Protein AF-A0A1F7RXI4-F1 (afdb_monomer)

Structure (mmCIF, N/CA/C/O backbone):
data_AF-A0A1F7RXI4-F1
#
_entry.id   AF-A0A1F7RXI4-F1
#
loop_
_atom_site.group_PDB
_atom_site.id
_atom_site.type_symbol
_atom_site.label_atom_id
_atom_site.label_alt_id
_atom_site.label_comp_id
_atom_site.label_asym_id
_atom_site.label_entity_id
_atom_site.label_seq_id
_atom_site.pdbx_PDB_ins_code
_atom_site.Cartn_x
_atom_site.Cartn_y
_atom_site.Cartn_z
_atom_site.occupancy
_atom_site.B_iso_or_equiv
_atom_site.auth_seq_id
_atom_site.auth_comp_id
_atom_site.auth_asym_id
_atom_site.auth_atom_id
_atom_site.pdbx_PDB_model_num
ATOM 1 N N . MET A 1 1 ? 23.326 -54.384 22.640 1.00 40.03 1 MET A N 1
ATOM 2 C CA . MET A 1 1 ? 24.040 -54.236 23.930 1.00 40.03 1 MET A CA 1
ATOM 3 C C . MET A 1 1 ? 23.181 -53.400 24.873 1.00 40.03 1 MET A C 1
ATOM 5 O O . MET A 1 1 ? 22.334 -52.664 24.394 1.00 40.03 1 MET A O 1
ATOM 9 N N . LYS A 1 2 ? 23.313 -53.657 26.174 1.00 32.59 2 LYS A N 1
ATOM 10 C CA . LYS A 1 2 ? 22.324 -53.498 27.255 1.00 32.59 2 LYS A CA 1
ATOM 11 C C . LYS A 1 2 ? 21.986 -52.053 27.693 1.00 32.59 2 LYS A C 1
ATOM 13 O O . LYS A 1 2 ? 22.825 -51.168 27.616 1.00 32.59 2 LYS A O 1
ATOM 18 N N . GLN A 1 3 ? 20.760 -51.938 28.217 1.00 35.47 3 GLN A N 1
ATOM 19 C CA . GLN A 1 3 ? 20.179 -51.043 29.244 1.00 35.47 3 GLN A CA 1
ATOM 20 C C . GLN A 1 3 ? 21.115 -50.502 30.353 1.00 35.47 3 GLN A C 1
ATOM 22 O O . GLN A 1 3 ? 22.079 -51.187 30.695 1.00 35.47 3 GLN A O 1
ATOM 27 N N . ASN A 1 4 ? 20.710 -49.363 30.968 1.00 32.59 4 ASN A N 1
ATOM 28 C CA . ASN A 1 4 ? 20.772 -48.948 32.406 1.00 32.59 4 ASN A CA 1
ATOM 29 C C . ASN A 1 4 ? 21.084 -47.431 32.544 1.00 32.59 4 ASN A C 1
ATOM 31 O O . ASN A 1 4 ? 21.842 -46.928 31.728 1.00 32.59 4 ASN A O 1
ATOM 35 N N . TYR A 1 5 ? 20.690 -46.618 33.539 1.00 34.56 5 TYR A N 1
ATOM 36 C CA . TYR A 1 5 ? 19.638 -46.521 34.573 1.00 34.56 5 TYR A CA 1
ATOM 37 C C . TYR A 1 5 ? 19.680 -45.049 35.082 1.00 34.56 5 TYR A C 1
ATOM 39 O O . TYR A 1 5 ? 20.696 -44.373 34.937 1.00 34.56 5 TYR A O 1
ATOM 47 N N . PHE A 1 6 ? 18.585 -44.584 35.691 1.00 33.38 6 PHE A N 1
ATOM 48 C CA . PHE A 1 6 ? 18.411 -43.329 36.450 1.00 33.38 6 PHE A CA 1
ATOM 49 C C . PHE A 1 6 ? 19.431 -43.092 37.589 1.00 33.38 6 PHE A C 1
ATOM 51 O O . PHE A 1 6 ? 19.935 -44.069 38.129 1.00 33.38 6 PHE A O 1
ATOM 58 N N . ILE A 1 7 ? 19.578 -41.831 38.050 1.00 33.22 7 ILE A N 1
ATOM 59 C CA . ILE A 1 7 ? 19.516 -41.417 39.479 1.00 33.22 7 ILE A CA 1
ATOM 60 C C . ILE A 1 7 ? 19.226 -39.899 39.597 1.00 33.22 7 ILE A C 1
ATOM 62 O O . ILE A 1 7 ? 19.905 -39.069 39.000 1.00 33.22 7 ILE A O 1
ATOM 66 N N . ASN A 1 8 ? 18.203 -39.577 40.399 1.00 31.75 8 ASN A N 1
ATOM 67 C CA . ASN A 1 8 ? 17.823 -38.259 40.926 1.00 31.75 8 ASN A CA 1
ATOM 68 C C . ASN A 1 8 ? 18.619 -37.952 42.207 1.00 31.75 8 ASN A C 1
ATOM 70 O O . ASN A 1 8 ? 18.781 -38.849 43.033 1.00 31.75 8 ASN A O 1
ATOM 74 N N . ILE A 1 9 ? 18.994 -36.690 42.448 1.00 34.41 9 ILE A N 1
ATOM 75 C CA . ILE A 1 9 ? 19.389 -36.203 43.782 1.00 34.41 9 ILE A CA 1
ATOM 76 C C . ILE A 1 9 ? 18.577 -34.944 44.111 1.00 34.41 9 ILE A C 1
ATOM 78 O O . ILE A 1 9 ? 18.761 -33.891 43.509 1.00 34.41 9 ILE A O 1
ATOM 82 N N . PHE A 1 10 ? 17.672 -35.088 45.082 1.00 29.56 10 PHE A N 1
ATOM 83 C CA . PHE A 1 10 ? 17.013 -34.005 45.812 1.00 29.56 10 PHE A CA 1
ATOM 84 C C . PHE A 1 10 ? 17.971 -33.449 46.874 1.00 29.56 10 PHE A C 1
ATOM 86 O O . PHE A 1 10 ? 18.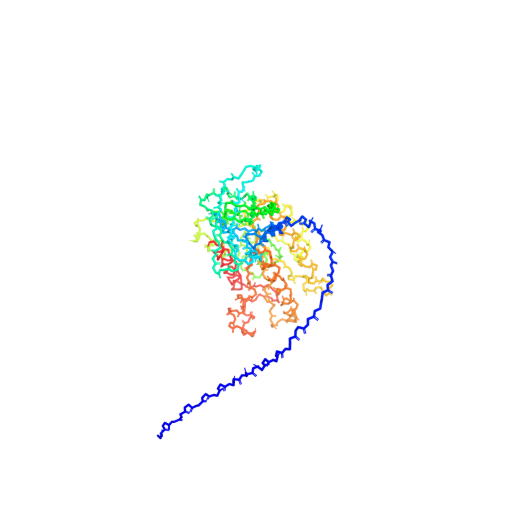607 -34.222 47.590 1.00 29.56 10 PHE A O 1
ATOM 93 N N . CYS A 1 11 ? 18.022 -32.124 47.023 1.00 30.03 11 CYS A N 1
ATOM 94 C CA . CYS A 1 11 ? 18.696 -31.453 48.133 1.00 30.03 11 CYS A CA 1
ATOM 95 C C . CYS A 1 11 ? 17.633 -30.845 49.062 1.00 30.03 11 CYS A C 1
ATOM 97 O O . CYS A 1 11 ? 16.839 -30.008 48.636 1.00 30.03 11 CYS A O 1
ATOM 99 N N . ILE A 1 12 ? 17.593 -31.312 50.312 1.00 32.44 12 ILE A N 1
ATOM 100 C CA . ILE A 1 12 ? 16.721 -30.833 51.392 1.00 32.44 12 ILE A CA 1
ATOM 101 C C . ILE A 1 12 ? 17.515 -29.812 52.212 1.00 32.44 12 ILE A C 1
ATOM 103 O O . ILE A 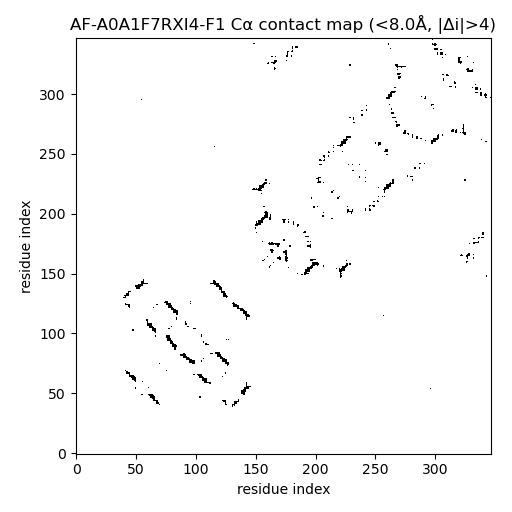1 12 ? 18.599 -30.130 52.696 1.00 32.44 12 ILE A O 1
ATOM 107 N N . ILE A 1 13 ? 16.969 -28.607 52.399 1.00 32.84 13 ILE A N 1
ATOM 108 C CA . ILE A 1 13 ? 17.488 -27.604 53.339 1.00 32.84 13 ILE A CA 1
ATOM 109 C C . ILE A 1 13 ? 16.569 -27.578 54.566 1.00 32.84 13 ILE A C 1
ATOM 111 O O . ILE A 1 13 ? 15.410 -27.182 54.485 1.00 32.84 13 ILE A O 1
ATOM 115 N N . THR A 1 14 ? 17.101 -28.010 55.707 1.00 31.25 14 THR A N 1
ATOM 116 C CA . THR A 1 14 ? 16.519 -27.856 57.050 1.00 31.25 14 THR A CA 1
ATOM 117 C C . THR A 1 14 ? 16.923 -26.511 57.659 1.00 31.25 14 THR A C 1
ATO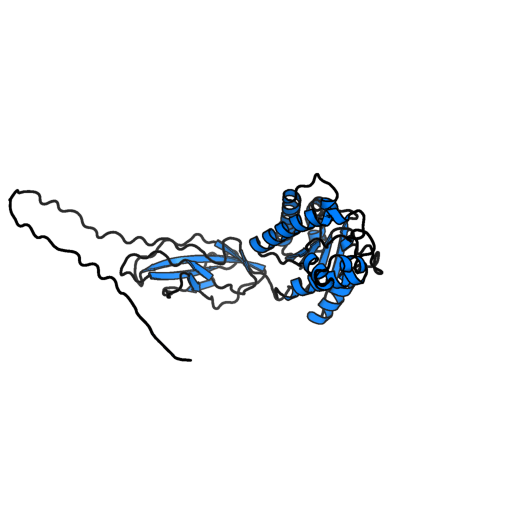M 119 O O . THR A 1 14 ? 18.111 -26.199 57.715 1.00 31.25 14 THR A O 1
ATOM 122 N N . ILE A 1 15 ? 15.947 -25.745 58.161 1.00 33.72 15 ILE A N 1
ATOM 123 C CA . ILE A 1 15 ? 16.140 -24.514 58.947 1.00 33.72 15 ILE A CA 1
ATOM 124 C C . ILE A 1 15 ? 15.828 -24.818 60.419 1.00 33.72 15 ILE A C 1
ATOM 126 O O . ILE A 1 15 ? 14.753 -25.325 60.738 1.00 33.72 15 ILE A O 1
ATOM 130 N N . SER A 1 16 ? 16.77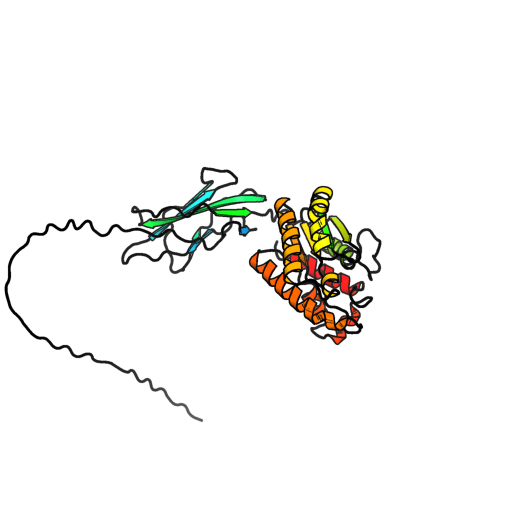3 -24.505 61.308 1.00 32.31 16 SER A N 1
ATOM 131 C CA . SER A 1 16 ? 16.644 -24.645 62.764 1.00 32.31 16 SER A CA 1
ATOM 132 C C . SER A 1 16 ? 15.956 -23.427 63.391 1.00 32.31 16 SER A C 1
ATOM 134 O O . SER A 1 16 ? 16.341 -22.291 63.123 1.00 32.31 16 SER A O 1
ATOM 136 N N . LEU A 1 17 ? 14.976 -23.675 64.268 1.00 30.45 17 LEU A N 1
ATOM 137 C CA . LEU A 1 17 ? 14.380 -22.691 65.180 1.00 30.45 17 LEU A CA 1
ATOM 138 C C . LEU A 1 17 ? 15.215 -22.550 66.462 1.00 30.45 17 LEU A C 1
ATOM 140 O O . LEU A 1 17 ? 15.617 -23.554 67.050 1.00 30.45 17 LEU A O 1
ATOM 144 N N . THR A 1 18 ? 15.327 -21.323 66.973 1.00 33.41 18 THR A N 1
ATOM 145 C CA . THR A 1 18 ? 15.750 -21.049 68.355 1.00 33.41 18 THR A CA 1
ATOM 146 C C . THR A 1 18 ? 14.723 -20.142 69.033 1.00 33.41 18 THR A C 1
ATOM 148 O O . THR A 1 18 ? 14.386 -19.077 68.521 1.00 33.41 18 THR A O 1
ATOM 151 N N . ILE A 1 19 ? 14.218 -20.586 70.185 1.00 35.06 19 ILE A N 1
ATOM 152 C CA . ILE A 1 19 ? 13.264 -19.891 71.063 1.00 35.06 19 ILE A CA 1
ATOM 153 C C . ILE A 1 19 ? 14.047 -19.206 72.195 1.00 35.06 19 ILE A C 1
ATOM 155 O O . ILE A 1 19 ? 14.935 -19.831 72.772 1.00 35.06 19 ILE A O 1
ATOM 159 N N . ILE A 1 20 ? 13.679 -17.973 72.570 1.00 34.22 20 ILE A N 1
ATOM 160 C CA . ILE A 1 20 ? 14.095 -17.313 73.827 1.00 34.22 20 ILE A CA 1
ATOM 161 C C . ILE A 1 20 ? 12.859 -16.634 74.474 1.00 34.22 20 ILE A C 1
ATOM 163 O O . ILE A 1 20 ? 12.109 -15.986 73.743 1.00 34.22 20 ILE A O 1
ATOM 167 N N . PRO A 1 21 ? 12.609 -16.760 75.800 1.00 35.72 21 PRO A N 1
ATOM 168 C CA . PRO A 1 21 ? 11.405 -16.231 76.465 1.00 35.72 21 PRO A CA 1
ATOM 169 C C . PRO A 1 21 ? 11.586 -14.915 77.277 1.00 35.72 21 PRO A C 1
ATOM 171 O O . PRO A 1 21 ? 12.660 -14.682 77.817 1.00 35.72 21 PRO A O 1
ATOM 174 N N . LEU A 1 22 ? 10.476 -14.137 77.359 1.00 32.91 22 LEU A N 1
ATOM 175 C CA . LEU A 1 22 ? 9.867 -13.267 78.425 1.00 32.91 22 LEU A CA 1
ATOM 176 C C . LEU A 1 22 ? 10.776 -12.422 79.370 1.00 32.91 22 LEU A C 1
ATOM 178 O O . LEU A 1 22 ? 11.775 -12.921 79.858 1.00 32.91 22 LEU A O 1
ATOM 182 N N . MET A 1 23 ? 10.499 -11.169 79.792 1.00 32.59 23 MET A N 1
ATOM 183 C CA . MET A 1 23 ? 9.272 -10.493 80.288 1.00 32.59 23 MET A CA 1
ATOM 184 C C . MET A 1 23 ? 9.573 -8.983 80.560 1.00 32.59 23 MET A C 1
ATOM 186 O O . MET A 1 23 ? 10.723 -8.659 80.848 1.00 32.59 23 MET A O 1
ATOM 190 N N . GLY A 1 24 ? 8.567 -8.085 80.615 1.00 28.88 24 GLY A N 1
ATOM 191 C CA . GLY A 1 24 ? 8.696 -6.769 81.294 1.00 28.88 24 GLY A CA 1
ATOM 192 C C . GLY A 1 24 ? 7.670 -5.672 80.926 1.00 28.88 24 GLY A C 1
ATOM 193 O O . GLY A 1 24 ? 7.626 -5.233 79.786 1.00 28.88 24 GLY A O 1
ATOM 194 N N . CYS A 1 25 ? 6.873 -5.227 81.910 1.00 34.25 25 CYS A N 1
ATOM 195 C CA . CYS A 1 25 ? 5.761 -4.251 81.870 1.00 34.25 25 CYS A CA 1
ATOM 196 C C . CYS A 1 25 ? 6.097 -2.795 81.465 1.00 34.25 25 CYS A C 1
ATOM 198 O O . CYS A 1 25 ? 7.181 -2.301 81.757 1.00 34.25 25 CYS A O 1
ATOM 200 N N . GLY A 1 26 ? 5.084 -2.047 80.994 1.00 30.22 26 GLY A N 1
ATOM 201 C CA . GLY A 1 26 ? 5.067 -0.572 80.976 1.00 30.22 26 GLY A CA 1
ATOM 202 C C . GLY A 1 26 ? 3.792 -0.011 80.331 1.00 30.22 26 GLY A C 1
ATOM 203 O O . GLY A 1 26 ? 3.419 -0.454 79.254 1.00 30.22 26 GLY A O 1
ATOM 204 N N . GLY A 1 27 ? 3.081 0.893 81.010 1.00 31.33 27 GLY A N 1
ATOM 205 C CA . GLY A 1 27 ? 1.701 1.284 80.691 1.00 31.33 27 GLY A CA 1
ATOM 206 C C . GLY A 1 27 ? 1.497 2.335 79.589 1.00 31.33 27 GLY A C 1
ATOM 207 O O . GLY A 1 27 ? 2.417 3.038 79.192 1.00 31.33 27 GLY A O 1
ATOM 208 N N . GLY A 1 28 ? 0.222 2.498 79.214 1.00 32.25 28 GLY A N 1
ATOM 209 C CA . GLY A 1 28 ? -0.363 3.778 78.801 1.00 32.25 28 GLY A CA 1
ATOM 210 C C . GLY A 1 28 ? -0.389 4.094 77.304 1.00 32.25 28 GLY A C 1
ATOM 211 O O . GLY A 1 28 ? 0.590 4.567 76.750 1.00 32.25 28 GLY A O 1
ATOM 212 N N . SER A 1 29 ? -1.560 3.938 76.683 1.00 33.88 29 SER A N 1
ATOM 213 C CA . SER A 1 29 ? -2.266 4.995 75.934 1.00 33.88 29 SER A CA 1
ATOM 214 C C . SER A 1 29 ? -3.343 4.343 75.068 1.00 33.88 29 SER A C 1
ATOM 216 O O . SER A 1 29 ? -3.048 3.619 74.117 1.00 33.88 29 SER A O 1
ATOM 218 N N . SER A 1 30 ? -4.610 4.579 75.405 1.00 38.19 30 SER A N 1
ATOM 219 C CA . SER A 1 30 ? -5.738 4.290 74.524 1.00 38.19 30 SER A CA 1
ATOM 220 C C . SER A 1 30 ? -5.703 5.279 73.360 1.00 38.19 30 SER A C 1
ATOM 222 O O . SER A 1 30 ? -6.357 6.320 73.402 1.00 38.19 30 SER A O 1
ATOM 224 N N . ASN A 1 31 ? -4.915 4.970 72.334 1.00 35.31 31 ASN A N 1
ATOM 225 C CA . ASN A 1 31 ? -5.028 5.646 71.056 1.00 35.31 31 ASN A CA 1
ATOM 226 C C . ASN A 1 31 ? -6.127 4.924 70.274 1.00 35.31 31 ASN A C 1
ATOM 228 O O . ASN A 1 31 ? -5.925 3.818 69.769 1.00 35.31 31 ASN A O 1
ATOM 232 N N . THR A 1 32 ? -7.323 5.509 70.233 1.00 41.22 32 THR A N 1
ATOM 233 C CA . THR A 1 32 ? -8.372 5.109 69.294 1.00 41.22 32 THR A CA 1
ATOM 234 C C . THR A 1 32 ? -7.887 5.463 67.893 1.00 41.22 32 THR A C 1
ATOM 236 O O . THR A 1 32 ? -8.232 6.509 67.345 1.00 41.22 32 THR A O 1
ATOM 239 N N . ASN A 1 33 ? -7.027 4.615 67.329 1.00 41.38 33 ASN A N 1
ATOM 240 C CA . ASN A 1 33 ? -6.735 4.652 65.911 1.00 41.38 33 ASN A CA 1
ATOM 241 C C . ASN A 1 33 ? -8.053 4.380 65.195 1.00 41.38 33 ASN A C 1
ATOM 243 O O . ASN A 1 33 ? -8.645 3.308 65.331 1.00 41.38 33 ASN A O 1
ATOM 247 N N . ASN A 1 34 ? -8.504 5.385 64.452 1.00 49.66 34 ASN A N 1
ATOM 248 C CA . ASN A 1 34 ? -9.487 5.249 63.395 1.00 49.66 34 ASN A CA 1
ATOM 249 C C . ASN A 1 34 ? -8.952 4.234 62.374 1.00 49.66 34 ASN A C 1
ATOM 251 O O . ASN A 1 34 ? -8.399 4.610 61.345 1.00 49.66 34 ASN A O 1
ATOM 255 N N . ASN A 1 35 ? -9.097 2.942 62.661 1.00 50.00 35 ASN A N 1
ATOM 256 C CA . ASN A 1 35 ? -8.894 1.872 61.697 1.00 50.00 35 ASN A CA 1
ATOM 257 C C . ASN A 1 35 ? -10.102 1.871 60.755 1.00 50.00 35 ASN A C 1
ATOM 259 O O . ASN A 1 35 ? -10.958 0.989 60.820 1.00 50.00 35 ASN A O 1
ATOM 263 N N . LYS A 1 36 ? -10.188 2.880 59.878 1.00 48.53 36 LYS A N 1
ATOM 264 C CA . LYS A 1 36 ? -10.897 2.674 58.616 1.00 48.53 36 LYS A CA 1
ATOM 265 C C . LYS A 1 36 ? -10.080 1.592 57.892 1.00 48.53 36 LYS A C 1
ATOM 267 O O . LYS A 1 36 ? -8.868 1.782 57.758 1.00 48.53 36 LYS A O 1
ATOM 272 N N . PRO A 1 37 ? -10.669 0.444 57.515 1.00 58.66 37 PRO A N 1
ATOM 273 C CA . PRO A 1 37 ? -9.950 -0.544 56.720 1.00 58.66 37 PRO A CA 1
ATOM 274 C C . PRO A 1 37 ? -9.352 0.142 55.481 1.00 58.66 37 PRO A C 1
ATOM 276 O O . PRO A 1 37 ? -9.957 1.108 54.996 1.00 58.66 37 PRO A O 1
ATOM 279 N N . PRO A 1 38 ? -8.170 -0.297 55.004 1.00 62.91 38 PRO A N 1
ATOM 280 C CA . PRO A 1 38 ? -7.538 0.297 53.835 1.00 62.91 38 PRO A CA 1
ATOM 281 C C . PRO A 1 38 ? -8.551 0.344 52.693 1.00 62.91 38 PRO A C 1
ATOM 283 O O . PRO A 1 38 ? -9.203 -0.650 52.373 1.00 62.91 38 PRO A O 1
ATOM 286 N N . GLU A 1 39 ? -8.741 1.539 52.147 1.00 70.44 39 GLU A N 1
ATOM 287 C CA . GLU A 1 39 ? -9.682 1.765 51.063 1.00 70.44 39 GLU A CA 1
ATOM 288 C C . GLU A 1 39 ? -9.142 1.052 49.824 1.00 70.44 39 GLU A C 1
ATOM 290 O O . GLU A 1 39 ? -8.040 1.346 49.363 1.00 70.44 39 GLU A O 1
ATOM 295 N N . ILE A 1 40 ? -9.884 0.060 49.333 1.00 75.81 40 ILE A N 1
ATOM 296 C CA . ILE A 1 40 ? -9.506 -0.685 48.133 1.00 75.81 40 ILE A CA 1
ATOM 297 C C . ILE A 1 40 ? -9.648 0.269 46.947 1.00 75.81 40 ILE A C 1
ATOM 299 O O . ILE A 1 40 ? -10.760 0.643 46.574 1.00 75.81 40 ILE A O 1
ATOM 303 N N . ILE A 1 41 ? -8.518 0.665 46.365 1.00 81.94 41 ILE A N 1
ATOM 304 C CA . ILE A 1 41 ? -8.466 1.454 45.136 1.00 81.94 41 ILE A CA 1
ATOM 305 C C . ILE A 1 41 ? -8.071 0.505 44.014 1.00 81.94 41 ILE A C 1
ATOM 307 O O . ILE A 1 41 ? -6.977 -0.055 44.027 1.00 81.94 41 ILE A O 1
ATOM 311 N N . LEU A 1 42 ? -8.966 0.327 43.046 1.00 89.38 42 LEU A N 1
ATOM 312 C CA . LEU A 1 42 ? -8.664 -0.443 41.847 1.00 89.38 42 LEU A CA 1
ATOM 313 C C . LEU A 1 42 ? -7.969 0.455 40.812 1.00 89.38 42 LEU A C 1
ATOM 315 O O . LEU A 1 42 ? -8.478 1.550 40.538 1.00 89.38 42 LEU A O 1
ATOM 319 N N . PRO A 1 43 ? -6.843 0.019 40.223 1.00 92.50 43 PRO A N 1
ATOM 320 C CA . PRO A 1 43 ? -6.215 0.730 39.118 1.00 92.50 43 PRO A CA 1
ATOM 321 C C . PRO A 1 43 ? -7.121 0.740 37.879 1.00 92.50 43 PRO A C 1
ATOM 323 O O . PRO A 1 43 ? -7.992 -0.114 37.698 1.00 92.50 43 PRO A O 1
ATOM 326 N N . VAL A 1 44 ? -6.905 1.735 37.021 1.00 96.12 44 VAL A N 1
ATOM 327 C CA . VAL A 1 44 ? -7.557 1.821 35.712 1.00 96.12 44 VAL A CA 1
ATOM 328 C C . VAL A 1 44 ? -6.850 0.844 34.767 1.00 96.12 44 VAL A C 1
ATOM 330 O O . VAL A 1 44 ? -5.624 0.898 34.692 1.00 96.12 44 VAL A O 1
ATOM 333 N N . PRO A 1 45 ? -7.570 -0.045 34.064 1.00 96.31 45 PRO A N 1
ATOM 334 C CA . PRO A 1 45 ? -6.945 -0.968 33.126 1.00 96.31 45 PRO A CA 1
ATOM 335 C C . PRO A 1 45 ? -6.420 -0.245 31.880 1.00 96.31 45 PRO A C 1
ATOM 337 O O . PRO A 1 45 ? -7.056 0.685 31.374 1.00 96.31 45 PRO A O 1
ATOM 340 N N . ASP A 1 46 ? -5.300 -0.731 31.348 1.00 95.44 46 ASP A N 1
ATOM 341 C CA . ASP A 1 46 ? -4.710 -0.240 30.104 1.00 95.44 46 ASP A CA 1
ATOM 342 C C . ASP A 1 46 ? -5.260 -0.989 28.885 1.00 95.44 46 ASP A C 1
ATOM 344 O O . ASP A 1 46 ? -5.422 -2.214 28.893 1.00 95.44 46 ASP A O 1
ATOM 348 N N . ALA A 1 47 ? -5.507 -0.254 27.800 1.00 95.38 47 ALA A N 1
ATOM 349 C CA . ALA A 1 47 ? -5.927 -0.837 26.532 1.00 95.38 47 ALA A CA 1
ATOM 350 C C . ALA A 1 47 ? -4.796 -1.643 25.887 1.00 95.38 47 ALA A C 1
ATOM 352 O O . ALA A 1 47 ? -3.688 -1.141 25.699 1.00 95.38 47 ALA A O 1
ATOM 353 N N . TYR A 1 48 ? -5.111 -2.869 25.475 1.00 92.25 48 TYR A N 1
ATOM 354 C CA . TYR A 1 48 ? -4.238 -3.680 24.636 1.00 92.25 48 TYR A CA 1
ATOM 355 C C . TYR A 1 48 ? -4.585 -3.505 23.155 1.00 92.25 48 TYR A C 1
ATOM 357 O O . TYR A 1 48 ? -3.715 -3.200 22.343 1.00 92.25 48 TYR A O 1
ATOM 365 N N . SER A 1 49 ? -5.863 -3.668 22.796 1.00 89.75 49 SER A N 1
ATOM 366 C CA . SER A 1 49 ? -6.327 -3.550 21.412 1.00 89.75 49 SER A CA 1
ATOM 367 C C . SER A 1 49 ? -7.840 -3.310 21.338 1.00 89.75 49 SER A C 1
ATOM 369 O O . SER A 1 49 ? -8.569 -3.921 22.111 1.00 89.75 49 SER A O 1
ATOM 371 N N . PRO A 1 50 ? -8.344 -2.482 20.409 1.00 94.31 50 PRO A N 1
ATOM 372 C CA . PRO A 1 50 ? -7.593 -1.549 19.575 1.00 94.31 50 PRO A CA 1
ATOM 373 C C . PRO A 1 50 ? -6.998 -0.409 20.413 1.00 94.31 50 PRO A C 1
ATOM 375 O O . PRO A 1 50 ? -7.668 0.135 21.291 1.00 94.31 50 PRO A O 1
ATOM 378 N N . SER A 1 51 ? -5.749 -0.027 20.139 1.00 90.00 51 SER A N 1
ATOM 379 C CA . SER A 1 51 ? -5.120 1.140 20.770 1.00 90.00 51 SER A CA 1
ATOM 380 C C . SER A 1 51 ? -5.738 2.455 20.269 1.00 90.00 51 SER A C 1
ATOM 382 O O . SER A 1 51 ? -6.476 2.478 19.284 1.00 90.00 51 SER A O 1
ATOM 384 N N . ASN A 1 52 ? -5.464 3.569 20.954 1.00 93.06 52 ASN A N 1
ATOM 385 C CA . ASN A 1 52 ? -6.033 4.863 20.578 1.00 93.06 52 ASN A CA 1
ATOM 386 C C . ASN A 1 52 ? -5.599 5.290 19.165 1.00 93.06 52 ASN A C 1
ATOM 388 O O . ASN A 1 52 ? -4.404 5.387 18.888 1.00 93.06 52 ASN A O 1
ATOM 392 N N . GLY A 1 53 ? -6.567 5.576 18.295 1.00 83.12 53 GLY A N 1
ATOM 393 C CA . GLY A 1 53 ? -6.342 5.905 16.888 1.00 83.12 53 GLY A CA 1
ATOM 394 C C . GLY A 1 53 ? -6.035 4.696 16.000 1.00 83.12 53 GLY A C 1
ATOM 395 O O . GLY A 1 53 ? -5.578 4.882 14.873 1.00 83.12 53 GLY A O 1
ATOM 396 N N . ALA A 1 54 ? -6.249 3.469 16.484 1.00 78.75 54 ALA A N 1
ATOM 397 C CA . ALA A 1 54 ? -6.002 2.264 15.703 1.00 78.75 54 ALA A CA 1
ATOM 398 C C . ALA A 1 54 ? -6.959 2.131 14.511 1.00 78.75 54 ALA A C 1
ATOM 400 O O . ALA A 1 54 ? -8.085 2.623 14.508 1.00 78.75 54 ALA A O 1
ATOM 401 N N . ASN A 1 55 ? -6.511 1.379 13.516 1.00 78.94 55 ASN A N 1
ATOM 402 C CA . ASN A 1 55 ? -7.254 1.033 12.315 1.00 78.94 55 ASN A CA 1
ATOM 403 C C . ASN A 1 55 ? -7.652 -0.448 12.383 1.00 78.94 55 ASN A C 1
ATOM 405 O O . ASN A 1 55 ? -6.819 -1.284 12.730 1.00 78.94 55 ASN A O 1
ATOM 409 N N . THR A 1 56 ? -8.900 -0.797 12.054 1.00 75.06 56 THR A N 1
ATOM 410 C CA . THR A 1 56 ? -9.352 -2.201 12.049 1.00 75.06 56 THR A CA 1
ATOM 411 C C . THR A 1 56 ? -10.325 -2.515 10.916 1.00 75.06 56 THR A C 1
ATOM 413 O O . THR A 1 56 ? -11.093 -1.661 10.471 1.00 75.06 56 THR A O 1
ATOM 416 N N . ILE A 1 57 ? -10.293 -3.771 10.470 1.00 70.44 57 ILE A N 1
ATOM 417 C CA . ILE A 1 57 ? -11.210 -4.352 9.477 1.00 70.44 57 ILE A CA 1
ATOM 418 C C . ILE A 1 57 ? -12.237 -5.307 10.109 1.00 70.44 57 ILE A C 1
ATOM 420 O O . ILE A 1 57 ? -13.197 -5.701 9.451 1.00 70.44 57 ILE A O 1
ATOM 424 N N . TYR A 1 58 ? -12.062 -5.671 11.383 1.00 75.88 58 TYR A N 1
ATOM 425 C CA . TYR A 1 58 ? -12.995 -6.531 12.113 1.00 75.88 58 TYR A CA 1
ATOM 426 C C . TYR A 1 58 ? -14.206 -5.711 12.573 1.00 75.88 58 TYR A C 1
ATOM 428 O O . TYR A 1 58 ? -14.031 -4.667 13.201 1.00 75.88 58 TYR A O 1
ATOM 436 N N . ASN A 1 59 ? -15.426 -6.165 12.263 1.00 85.25 59 ASN A N 1
ATOM 437 C CA . ASN A 1 59 ? -16.669 -5.462 12.594 1.00 85.25 59 ASN A CA 1
ATOM 438 C C . ASN A 1 59 ? -17.568 -6.305 13.521 1.00 85.25 59 ASN A C 1
ATOM 440 O O . ASN A 1 59 ? -18.263 -7.191 13.015 1.00 85.25 59 ASN A O 1
ATOM 444 N N . PRO A 1 60 ? -17.587 -6.019 14.834 1.00 87.75 60 PRO A N 1
ATOM 445 C CA . PRO A 1 60 ? -16.703 -5.102 15.551 1.00 87.75 60 PRO A CA 1
ATOM 446 C C . PRO A 1 60 ? -15.346 -5.772 15.830 1.00 87.75 60 PRO A C 1
ATOM 448 O O . PRO A 1 60 ? -15.229 -6.999 15.745 1.00 87.75 60 PRO A O 1
ATOM 451 N N . PRO A 1 61 ? -14.294 -5.006 16.156 1.00 87.38 61 PRO A N 1
ATOM 452 C CA . PRO A 1 61 ? -13.065 -5.611 16.633 1.00 87.38 61 PRO A CA 1
ATOM 453 C C . PRO A 1 61 ? -13.277 -6.219 18.030 1.00 87.38 61 PRO A C 1
ATOM 455 O O . PRO A 1 61 ? -14.032 -5.660 18.832 1.00 87.38 61 PRO A O 1
ATOM 458 N N . PRO A 1 62 ? -12.567 -7.309 18.359 1.00 92.31 62 PRO A N 1
ATOM 459 C CA . PRO A 1 62 ? -12.342 -7.708 19.743 1.00 92.31 62 PRO A CA 1
ATOM 460 C C . PRO A 1 62 ? -11.769 -6.533 20.551 1.00 92.31 62 PRO A C 1
ATOM 462 O O . PRO A 1 62 ? -10.818 -5.895 20.098 1.00 92.31 62 PRO A O 1
ATOM 465 N N . LEU A 1 63 ? -12.325 -6.251 21.732 1.00 97.12 63 LEU A N 1
ATOM 466 C CA . LEU A 1 63 ? -11.829 -5.219 22.647 1.00 97.12 63 LEU A CA 1
ATOM 467 C C . LEU A 1 63 ? -11.072 -5.890 23.796 1.00 97.12 63 LEU A C 1
ATOM 469 O O . LEU A 1 63 ? -11.638 -6.694 24.537 1.00 97.12 63 LEU A O 1
ATOM 473 N N . LEU A 1 64 ? -9.786 -5.572 23.924 1.00 97.06 64 LEU A N 1
ATOM 474 C CA . LEU A 1 64 ? -8.853 -6.178 24.862 1.00 97.06 64 LEU A CA 1
ATOM 475 C C . LEU A 1 64 ? -8.195 -5.124 25.747 1.00 97.06 64 LEU A C 1
ATOM 477 O O . LEU A 1 64 ? -7.639 -4.137 25.257 1.00 97.06 64 LEU A O 1
ATOM 481 N N . ILE A 1 65 ? -8.171 -5.400 27.044 1.00 97.56 65 ILE A N 1
ATOM 482 C CA . ILE A 1 65 ? -7.370 -4.686 28.045 1.00 97.56 65 ILE A CA 1
ATOM 483 C C . ILE A 1 65 ? -6.408 -5.653 28.727 1.00 97.56 65 ILE A C 1
ATOM 485 O O . ILE A 1 65 ? -6.631 -6.865 28.715 1.00 97.56 65 ILE A O 1
ATOM 489 N N . TYR A 1 66 ? -5.370 -5.118 29.358 1.00 94.88 66 TYR A N 1
ATOM 490 C CA . TYR A 1 66 ? -4.586 -5.879 30.325 1.00 94.88 66 TYR A CA 1
ATOM 491 C C . TYR A 1 66 ? -5.401 -6.111 31.602 1.00 94.88 66 TYR A C 1
ATOM 493 O O . TYR A 1 66 ? -6.082 -5.199 32.083 1.00 94.88 66 TYR A O 1
ATOM 501 N N . SER A 1 67 ? -5.321 -7.321 32.159 1.00 92.88 67 SER A N 1
ATOM 502 C CA . SER A 1 67 ? -5.803 -7.577 33.519 1.00 92.88 67 SER A CA 1
ATOM 503 C C . SER A 1 67 ? -5.024 -6.710 34.508 1.00 92.88 67 SER A C 1
ATOM 505 O O . SER A 1 67 ? -3.806 -6.565 34.374 1.00 92.88 67 SER A O 1
ATOM 507 N N . ILE A 1 68 ? -5.699 -6.151 35.508 1.00 92.75 68 ILE A N 1
ATOM 508 C CA . ILE A 1 68 ? -5.032 -5.333 36.521 1.00 92.75 68 ILE A CA 1
ATOM 509 C C . ILE A 1 68 ? -4.316 -6.195 37.566 1.00 92.75 68 ILE A C 1
ATOM 511 O O . ILE A 1 68 ? -4.741 -7.308 37.871 1.00 92.75 68 ILE A O 1
ATOM 515 N N . GLU A 1 69 ? -3.266 -5.655 38.186 1.00 88.19 69 GLU A N 1
ATOM 516 C CA . GLU A 1 69 ? -2.775 -6.221 39.444 1.00 88.19 69 GLU A CA 1
ATOM 517 C C . GLU A 1 69 ? -3.864 -6.075 40.514 1.00 88.19 69 GLU A C 1
ATOM 519 O O . GLU A 1 69 ? -4.307 -4.965 40.833 1.00 88.19 69 GLU A O 1
ATOM 524 N N . LYS A 1 70 ? -4.325 -7.210 41.046 1.00 80.69 70 LYS A N 1
ATOM 525 C CA . LYS A 1 70 ? -5.420 -7.265 42.015 1.00 80.69 70 LYS A CA 1
ATOM 526 C C . LYS A 1 70 ? -4.909 -7.429 43.447 1.00 80.69 70 LYS A C 1
ATOM 528 O O . LYS A 1 70 ? -3.936 -8.151 43.662 1.00 80.69 70 LYS A O 1
ATOM 533 N N . PRO A 1 71 ? -5.567 -6.811 44.442 1.00 76.12 71 PRO A N 1
ATOM 534 C CA . PRO A 1 71 ? -5.294 -7.113 45.841 1.00 76.12 71 PRO A CA 1
ATOM 535 C C . PRO A 1 71 ? -5.642 -8.571 46.175 1.00 76.12 71 PRO A C 1
ATOM 537 O O . PRO A 1 71 ? -6.606 -9.127 45.641 1.00 76.12 71 PRO A O 1
ATOM 540 N N . ASP A 1 72 ? -4.884 -9.173 47.092 1.00 79.06 72 ASP A N 1
ATOM 541 C CA . ASP A 1 72 ? -5.083 -10.565 47.503 1.00 79.06 72 ASP A CA 1
ATOM 542 C C . ASP A 1 72 ? -6.513 -10.828 48.002 1.00 79.06 72 ASP A C 1
ATOM 544 O O . ASP A 1 72 ? -7.048 -10.105 48.847 1.00 79.06 72 ASP A O 1
ATOM 548 N N . GLY A 1 73 ? -7.118 -11.910 47.503 1.00 80.69 73 GLY A N 1
ATOM 549 C CA . GLY A 1 73 ? -8.439 -12.376 47.933 1.00 80.69 73 GLY A CA 1
ATOM 550 C C . GLY A 1 73 ? -9.627 -11.581 47.383 1.00 80.69 73 GLY A C 1
ATOM 551 O O . GLY A 1 73 ? -10.731 -11.735 47.902 1.00 80.69 73 GLY A O 1
ATOM 552 N N . ILE A 1 74 ? -9.420 -10.740 46.363 1.00 84.19 74 ILE A N 1
ATOM 553 C CA . ILE A 1 74 ? -10.489 -9.983 45.703 1.00 84.19 74 ILE A CA 1
ATOM 554 C C . ILE A 1 74 ? -10.734 -10.520 44.294 1.00 84.19 74 ILE A C 1
ATOM 556 O O . ILE A 1 74 ? -9.823 -10.568 43.468 1.00 84.19 74 ILE A O 1
ATOM 560 N N . ASP A 1 75 ? -11.993 -10.850 44.009 1.00 87.31 75 ASP A N 1
ATOM 561 C CA . ASP A 1 75 ? -12.445 -11.171 42.659 1.00 87.31 75 ASP A CA 1
ATOM 562 C C . ASP A 1 75 ? -12.705 -9.879 41.876 1.00 87.31 75 ASP A C 1
ATOM 564 O O . ASP A 1 75 ? -13.561 -9.062 42.241 1.00 87.31 75 ASP A O 1
ATOM 568 N N . VAL A 1 76 ? -11.944 -9.697 40.797 1.00 92.00 76 VAL A N 1
ATOM 569 C CA . VAL A 1 76 ? -12.053 -8.552 39.893 1.00 92.00 76 VAL A CA 1
ATOM 570 C C . VAL A 1 76 ? -12.862 -8.949 38.661 1.00 92.00 76 VAL A C 1
ATOM 572 O O . VAL A 1 76 ? -12.714 -10.039 38.110 1.00 92.00 76 VAL A O 1
ATOM 575 N N . VAL A 1 77 ? -13.731 -8.041 38.236 1.00 95.31 77 VAL A N 1
ATOM 576 C CA . VAL A 1 77 ? -14.523 -8.111 37.010 1.00 95.31 77 VAL A CA 1
ATOM 577 C C . VAL A 1 77 ? -14.358 -6.818 36.215 1.00 95.31 77 VAL A C 1
ATOM 579 O O . VAL A 1 77 ? -13.871 -5.815 36.741 1.00 95.31 77 VAL A O 1
ATOM 582 N N . TYR A 1 78 ? -14.767 -6.818 34.949 1.00 96.75 78 TYR A N 1
ATOM 583 C CA . TYR A 1 78 ? -14.552 -5.689 34.049 1.00 96.75 78 TYR A CA 1
ATOM 584 C C . TYR A 1 78 ? -15.843 -5.248 33.364 1.00 96.75 78 TYR A C 1
ATOM 586 O O . TYR A 1 78 ? -16.653 -6.063 32.922 1.00 96.75 78 TYR A O 1
ATOM 594 N N . ASP A 1 79 ? -15.999 -3.932 33.245 1.00 98.00 79 ASP A N 1
ATOM 595 C CA . ASP A 1 79 ? -17.052 -3.310 32.450 1.00 98.00 79 ASP A CA 1
ATOM 596 C C . ASP A 1 79 ? -16.423 -2.728 31.180 1.00 98.00 79 ASP A C 1
ATOM 598 O O . ASP A 1 79 ? -15.359 -2.107 31.248 1.00 98.00 79 ASP A O 1
ATOM 602 N N . PHE A 1 80 ? -17.104 -2.856 30.043 1.00 98.56 80 PHE A N 1
ATOM 603 C CA . PHE A 1 80 ? -16.720 -2.198 28.796 1.00 98.56 80 PHE A CA 1
ATOM 604 C C . PHE A 1 80 ? -17.902 -1.447 28.199 1.00 98.56 80 PHE A C 1
ATOM 606 O O . PHE A 1 80 ? -19.056 -1.857 28.314 1.00 98.56 80 PHE A O 1
ATOM 613 N N . GLU A 1 81 ? -17.586 -0.371 27.490 1.00 98.50 81 GLU A N 1
ATOM 614 C CA . GLU A 1 81 ? -18.538 0.411 26.718 1.00 98.50 81 GLU A CA 1
ATOM 615 C C . GLU A 1 81 ? -17.961 0.721 25.338 1.00 98.50 81 GLU A C 1
ATOM 617 O O . GLU A 1 81 ? -16.813 1.151 25.210 1.00 98.50 81 GLU A O 1
ATOM 622 N N . LEU A 1 82 ? -18.790 0.540 24.313 1.00 98.00 82 LEU A N 1
ATOM 623 C CA . LEU A 1 82 ? -18.494 0.841 22.917 1.00 98.00 82 LEU A CA 1
ATOM 624 C C . LEU A 1 82 ? -19.475 1.899 22.412 1.00 98.00 82 LEU A C 1
ATOM 626 O O . LEU A 1 82 ? -20.669 1.836 22.697 1.00 98.00 82 LEU A O 1
ATOM 630 N N . TYR A 1 83 ? -18.973 2.863 21.651 1.00 97.50 83 TYR A N 1
ATOM 631 C CA . TYR A 1 83 ? -19.667 4.059 21.189 1.00 97.50 83 TYR A CA 1
ATOM 632 C C . TYR A 1 83 ? -19.532 4.196 19.671 1.00 97.50 83 TYR A C 1
ATOM 634 O O . TYR A 1 83 ? -18.463 3.952 19.104 1.00 97.50 83 TYR A O 1
ATOM 642 N N . GLY A 1 84 ? -20.609 4.640 19.019 1.00 92.56 84 GLY A N 1
ATOM 643 C CA . GLY A 1 84 ? -20.577 5.046 17.613 1.00 92.56 84 GLY A CA 1
ATOM 644 C C . GLY A 1 84 ? -19.876 6.395 17.404 1.00 92.56 84 GLY A C 1
ATOM 645 O O . GLY A 1 84 ? -19.492 7.058 18.372 1.00 92.56 84 GLY A O 1
ATOM 646 N N . SER A 1 85 ? -19.743 6.809 16.139 1.00 87.06 85 SER A N 1
ATOM 647 C CA . SER A 1 85 ? -19.239 8.147 15.78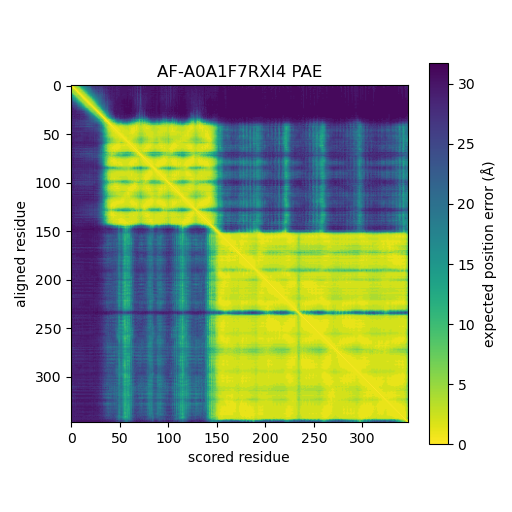6 1.00 87.06 85 SER A CA 1
ATOM 648 C C . SER A 1 85 ? -20.107 9.207 16.448 1.00 87.06 85 SER A C 1
ATOM 650 O O . SER A 1 85 ? -21.327 9.177 16.298 1.00 87.06 85 SER A O 1
ATOM 652 N N . ASP A 1 86 ? -19.477 10.101 17.209 1.00 79.50 86 ASP A N 1
ATOM 653 C CA . ASP A 1 86 ? -20.126 11.251 17.853 1.00 79.50 86 ASP A CA 1
ATOM 654 C C . ASP A 1 86 ? -21.257 10.892 18.840 1.00 79.50 86 ASP A C 1
ATOM 656 O O . ASP A 1 86 ? -22.079 11.735 19.199 1.00 79.50 86 ASP A O 1
ATOM 660 N N . SER A 1 87 ? -21.303 9.637 19.307 1.00 87.69 87 SER A N 1
ATOM 661 C CA . SER A 1 87 ? -22.290 9.190 20.291 1.00 87.69 87 SER A CA 1
ATOM 662 C C . SER A 1 87 ? -21.801 9.423 21.718 1.00 87.69 87 SER A C 1
ATOM 664 O O . SER A 1 87 ? -20.758 8.908 22.133 1.00 87.69 87 SER A O 1
ATOM 666 N N . GLU A 1 88 ? -22.610 10.123 22.510 1.00 91.31 88 GLU A N 1
ATOM 667 C CA . GLU A 1 88 ? -22.390 10.261 23.954 1.00 91.31 88 GLU A CA 1
ATOM 668 C C . GLU A 1 88 ? -22.910 9.063 24.755 1.00 91.31 88 GLU A C 1
ATOM 670 O O . GLU A 1 88 ? -22.460 8.824 25.874 1.00 91.31 88 GLU A O 1
ATOM 675 N N . THR A 1 89 ? -23.817 8.268 24.182 1.00 95.88 89 THR A N 1
ATOM 676 C CA . THR A 1 89 ? -24.323 7.039 24.805 1.00 95.88 89 THR A CA 1
ATOM 677 C C . THR A 1 89 ? -23.658 5.803 24.201 1.00 95.88 89 THR A C 1
ATOM 679 O O . THR A 1 89 ? -23.440 5.766 22.982 1.00 95.88 89 THR A O 1
ATOM 682 N N . PRO A 1 90 ? -23.346 4.775 25.007 1.00 97.06 90 PRO A N 1
ATOM 683 C CA . PRO A 1 90 ? -22.795 3.540 24.476 1.00 97.06 90 PRO A CA 1
ATOM 684 C C . PRO A 1 90 ? -23.841 2.802 23.631 1.00 97.06 90 PRO A C 1
ATOM 686 O O . PRO A 1 90 ? -25.021 2.755 23.972 1.00 97.06 90 PRO A O 1
ATOM 689 N N . ILE A 1 91 ? -23.389 2.229 22.519 1.00 96.62 91 ILE A N 1
ATOM 690 C CA . ILE A 1 91 ? -24.176 1.395 21.597 1.00 96.62 91 ILE A CA 1
ATOM 691 C C . ILE A 1 91 ? -24.060 -0.098 21.926 1.00 96.62 91 ILE A C 1
ATOM 693 O O . ILE A 1 91 ? -24.908 -0.884 21.518 1.00 96.62 91 ILE A O 1
ATOM 697 N N . ALA A 1 92 ? -23.029 -0.483 22.679 1.00 97.50 92 ALA A N 1
ATOM 698 C CA . ALA A 1 92 ? -22.910 -1.790 23.306 1.00 97.50 92 ALA A CA 1
ATOM 699 C C . ALA A 1 92 ? -22.214 -1.645 24.660 1.00 97.50 92 ALA A C 1
ATOM 701 O O . ALA A 1 92 ? -21.334 -0.796 24.832 1.00 97.50 92 ALA A O 1
ATOM 702 N N . VAL A 1 93 ? -22.611 -2.490 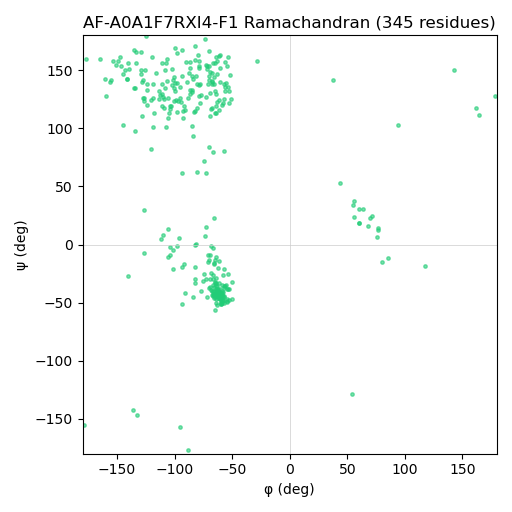25.608 1.00 98.06 93 VAL A N 1
ATOM 703 C CA . VAL A 1 93 ? -22.082 -2.525 26.974 1.00 98.06 93 VAL A CA 1
ATOM 704 C C . VAL A 1 93 ? -21.980 -3.978 27.414 1.00 98.06 93 VAL A C 1
ATOM 706 O O . VAL A 1 93 ? -22.866 -4.778 27.116 1.00 98.06 93 VAL A O 1
ATOM 709 N N . ILE A 1 94 ? -20.933 -4.302 28.162 1.00 97.94 94 ILE A N 1
ATOM 710 C CA . ILE A 1 94 ? -20.889 -5.494 29.010 1.00 97.94 94 ILE A CA 1
ATOM 711 C C . ILE A 1 94 ? -20.463 -5.071 30.413 1.00 97.94 94 ILE A C 1
ATOM 713 O O . ILE A 1 94 ? -19.715 -4.105 30.586 1.00 97.94 94 ILE A O 1
ATOM 717 N N . SER A 1 95 ? -20.974 -5.760 31.422 1.00 96.44 95 SER A N 1
ATOM 718 C CA . SER A 1 95 ? -20.628 -5.523 32.820 1.00 96.44 95 SER A CA 1
ATOM 719 C C . SER A 1 95 ? -20.350 -6.839 33.513 1.00 96.44 95 SER A C 1
ATOM 721 O O . SER A 1 95 ? -20.834 -7.883 33.073 1.00 96.44 95 SER A O 1
ATOM 723 N N . ASP A 1 96 ? -19.567 -6.760 34.583 1.00 95.06 96 ASP A N 1
ATOM 724 C CA . ASP A 1 96 ? -19.192 -7.904 35.409 1.00 95.06 96 ASP A CA 1
ATOM 725 C C . ASP A 1 96 ? -18.535 -9.053 34.607 1.00 95.06 96 ASP A C 1
ATOM 727 O O . ASP A 1 96 ? -18.710 -10.230 34.925 1.00 95.06 96 ASP A O 1
ATOM 731 N N . LEU A 1 97 ? -17.765 -8.721 33.558 1.00 95.69 97 LEU A N 1
ATOM 732 C CA . LEU A 1 97 ? -17.007 -9.702 32.777 1.00 95.69 97 LEU A CA 1
ATOM 733 C C . LEU A 1 97 ? -15.885 -10.286 33.656 1.00 95.69 97 LEU A C 1
ATOM 735 O O . LEU A 1 97 ? -15.018 -9.521 34.088 1.00 95.69 97 LEU A O 1
ATOM 739 N N . PRO A 1 98 ? -15.883 -11.599 33.951 1.00 92.81 98 PRO A N 1
ATOM 740 C CA . PRO A 1 98 ? -14.926 -12.182 34.881 1.00 92.81 98 PRO A CA 1
ATOM 741 C C . PRO A 1 98 ? -13.518 -12.264 34.294 1.00 92.81 98 PRO A C 1
ATOM 743 O O . PRO A 1 98 ? -13.333 -12.378 33.080 1.00 92.81 98 PRO A O 1
ATOM 746 N N . GLU A 1 99 ? -12.526 -12.277 35.183 1.00 87.12 99 GLU A N 1
ATOM 747 C CA . GLU A 1 99 ? -11.176 -12.709 34.829 1.00 87.12 99 GLU A CA 1
ATOM 748 C C . GLU A 1 99 ? -11.153 -14.157 34.343 1.00 87.12 99 GLU A C 1
ATOM 750 O O . GLU A 1 99 ? -11.958 -15.005 34.737 1.00 87.12 99 GLU A O 1
ATOM 755 N N . ASN A 1 100 ? -10.173 -14.437 33.497 1.00 81.38 100 ASN A N 1
ATOM 756 C CA . ASN A 1 100 ? -9.736 -15.776 33.145 1.00 81.38 100 ASN A CA 1
ATOM 757 C C . ASN A 1 100 ? -8.226 -15.878 33.424 1.00 81.38 100 ASN A C 1
ATOM 759 O O . ASN A 1 100 ? -7.593 -14.903 33.822 1.00 81.38 100 ASN A O 1
ATOM 763 N N . ASP A 1 101 ? -7.626 -17.042 33.182 1.00 81.25 101 ASP A N 1
ATOM 764 C CA . ASP A 1 101 ? -6.182 -17.247 33.382 1.00 81.25 101 ASP A CA 1
ATOM 765 C C . ASP A 1 101 ? -5.302 -16.539 32.318 1.00 81.25 101 ASP A C 1
ATOM 767 O O . ASP A 1 101 ? -4.121 -16.854 32.166 1.00 81.25 101 ASP A O 1
ATOM 771 N N . SER A 1 102 ? -5.864 -15.603 31.541 1.00 84.94 102 SER A N 1
ATOM 772 C CA . SER A 1 102 ? -5.150 -14.807 30.538 1.00 84.94 102 SER A CA 1
ATOM 773 C C . SER A 1 102 ? -4.681 -13.481 31.145 1.00 84.94 102 SER A C 1
ATOM 775 O O . SER A 1 102 ? -5.428 -12.860 31.898 1.00 84.94 102 SER A O 1
ATOM 777 N N . PRO A 1 103 ? -3.511 -12.952 30.737 1.00 87.88 103 PRO A N 1
ATOM 778 C CA . PRO A 1 103 ? -3.112 -11.580 31.075 1.00 87.88 103 PRO A CA 1
ATOM 779 C C . PRO A 1 103 ? -3.980 -10.508 30.384 1.00 87.88 103 PRO A C 1
ATOM 781 O O . PRO A 1 103 ? -3.761 -9.309 30.566 1.00 87.88 103 PRO A O 1
ATOM 784 N N . TYR A 1 104 ? -4.942 -10.929 29.558 1.00 92.75 104 TYR A N 1
ATOM 785 C CA . TYR A 1 104 ? -5.844 -10.064 28.810 1.00 92.75 104 TYR A CA 1
ATOM 786 C C . TYR A 1 104 ? -7.298 -10.385 29.107 1.00 92.75 104 TYR A C 1
ATOM 788 O O . TYR A 1 104 ? -7.707 -11.547 29.063 1.00 92.75 104 TYR A O 1
ATOM 796 N N . ILE A 1 105 ? -8.092 -9.332 29.255 1.00 95.44 105 ILE A N 1
ATOM 797 C CA . ILE A 1 105 ? -9.545 -9.421 29.342 1.00 95.44 105 ILE A CA 1
ATOM 798 C C . ILE A 1 105 ? -10.121 -9.068 27.984 1.00 95.44 105 ILE A C 1
ATOM 800 O O . ILE A 1 105 ? -9.851 -7.994 27.449 1.00 95.44 105 ILE A O 1
ATOM 804 N N . LEU A 1 106 ? -10.901 -9.993 27.434 1.00 93.75 106 LEU A N 1
ATOM 805 C CA . LEU A 1 106 ? -11.439 -9.920 26.085 1.00 93.75 106 LEU A CA 1
ATOM 806 C C . LEU A 1 106 ? -12.956 -9.775 26.121 1.00 93.75 106 LEU A C 1
ATOM 808 O O . LEU A 1 106 ? -13.656 -10.652 26.625 1.00 93.75 106 LEU A O 1
ATOM 812 N N . TRP A 1 107 ? -13.460 -8.735 25.467 1.00 97.12 107 TRP A N 1
ATOM 813 C CA . TRP A 1 107 ? -14.861 -8.625 25.100 1.00 97.12 107 TRP A CA 1
ATOM 814 C C . TRP A 1 107 ? -15.030 -8.666 23.578 1.00 97.12 107 TRP A C 1
ATOM 816 O O . TRP A 1 107 ? -14.356 -7.944 22.846 1.00 97.12 107 TRP A O 1
ATOM 826 N N . ASN A 1 108 ? -15.966 -9.494 23.109 1.00 94.75 108 ASN A N 1
ATOM 827 C CA . ASN A 1 108 ? -16.426 -9.523 21.722 1.00 94.75 108 ASN A CA 1
ATOM 828 C C . ASN A 1 108 ? -17.837 -8.914 21.661 1.00 94.75 108 ASN A C 1
ATOM 830 O O . ASN A 1 108 ? -18.792 -9.597 22.041 1.00 94.75 108 ASN A O 1
ATOM 834 N N . PRO A 1 109 ? -17.995 -7.645 21.244 1.00 94.75 109 PRO A N 1
ATOM 835 C CA . PRO A 1 109 ? -19.312 -7.028 21.139 1.00 94.75 109 PRO A CA 1
ATOM 836 C C . PRO A 1 109 ? -20.164 -7.727 20.072 1.00 94.75 109 PRO A C 1
ATOM 838 O O . PRO A 1 109 ? -19.719 -7.913 18.944 1.00 94.75 109 PRO A O 1
ATOM 841 N N . ASP A 1 110 ? -21.408 -8.071 20.402 1.00 93.44 110 ASP A N 1
ATOM 842 C CA . ASP A 1 110 ? -22.355 -8.687 19.461 1.00 93.44 110 ASP A CA 1
ATOM 843 C C . ASP A 1 110 ? -23.233 -7.617 18.789 1.00 93.44 110 ASP A C 1
ATOM 845 O O . ASP A 1 110 ? -24.443 -7.534 18.996 1.00 93.44 110 ASP A O 1
ATOM 849 N N . ILE A 1 111 ? -22.589 -6.703 18.055 1.00 90.19 111 ILE A N 1
ATOM 850 C CA . ILE A 1 111 ? -23.253 -5.636 17.293 1.00 90.19 111 ILE A CA 1
ATOM 851 C C . ILE A 1 111 ? -22.560 -5.419 15.952 1.00 90.19 111 ILE A C 1
ATOM 853 O O . ILE A 1 111 ? -21.371 -5.664 15.812 1.00 90.19 111 ILE A O 1
ATOM 857 N N . THR A 1 112 ? -23.272 -4.881 14.964 1.00 88.38 112 THR A N 1
ATOM 858 C CA . THR A 1 112 ? -22.647 -4.408 13.721 1.00 88.38 112 THR A CA 1
ATOM 859 C C . THR A 1 112 ? -22.452 -2.899 13.779 1.00 88.38 112 THR A C 1
ATOM 861 O O . THR A 1 112 ? -23.408 -2.147 13.959 1.00 88.38 112 THR A O 1
ATOM 864 N N . LEU A 1 113 ? -21.216 -2.451 13.589 1.00 87.94 113 LEU A N 1
ATOM 865 C CA . LEU A 1 113 ? -20.857 -1.041 13.516 1.00 87.94 113 LEU A CA 1
ATOM 866 C C . LEU A 1 113 ? -20.998 -0.505 12.079 1.00 87.94 113 LEU A C 1
ATOM 868 O O . LEU A 1 113 ? -20.752 -1.249 11.117 1.00 87.94 113 LEU A O 1
ATOM 872 N N . PRO A 1 114 ? -21.358 0.782 11.900 1.00 81.75 114 PRO A N 1
ATOM 873 C CA . PRO A 1 114 ? -21.241 1.455 10.612 1.00 81.75 114 PRO A CA 1
ATOM 874 C C . PRO A 1 114 ? -19.800 1.385 10.102 1.00 81.75 114 PRO A C 1
ATOM 876 O O . PRO A 1 114 ? -18.854 1.589 10.850 1.00 81.75 114 PRO A O 1
ATOM 879 N N . LEU A 1 115 ? -19.616 1.082 8.822 1.00 79.81 115 LEU A N 1
ATOM 880 C CA . LEU A 1 115 ? -18.282 1.070 8.225 1.00 79.81 115 LEU A CA 1
ATOM 881 C C . LEU A 1 115 ? -17.832 2.508 7.921 1.00 79.81 115 LEU A C 1
ATOM 883 O O . LEU A 1 115 ? -18.668 3.392 7.735 1.00 79.81 115 LEU A O 1
ATOM 887 N N . ARG A 1 116 ? -16.517 2.731 7.815 1.00 75.31 116 ARG A N 1
ATOM 888 C CA . ARG A 1 116 ? -15.878 4.048 7.604 1.00 75.31 116 ARG A CA 1
ATOM 889 C C . ARG A 1 116 ? -16.170 5.057 8.713 1.00 75.31 116 ARG A C 1
ATOM 891 O O . ARG A 1 116 ? -16.222 6.259 8.458 1.00 75.31 116 ARG A O 1
ATOM 898 N N . SER A 1 117 ? -16.369 4.575 9.934 1.00 84.38 117 SER A N 1
ATOM 899 C CA . SER A 1 117 ? -16.644 5.423 11.088 1.00 84.38 117 SER A CA 1
ATOM 900 C C . SER A 1 117 ? -15.544 5.326 12.129 1.00 84.38 117 SER A C 1
ATOM 902 O O . SER A 1 117 ? -14.966 4.257 12.340 1.00 84.38 117 SER A O 1
ATOM 904 N N . ILE A 1 118 ? -15.321 6.434 12.830 1.00 90.25 118 ILE A N 1
ATOM 905 C CA . ILE A 1 118 ? -14.571 6.428 14.079 1.00 90.25 118 ILE A CA 1
ATOM 906 C C . ILE A 1 118 ? -15.515 5.920 15.167 1.00 90.25 118 ILE A C 1
ATOM 908 O O . ILE A 1 118 ? -16.578 6.492 15.402 1.00 90.25 118 ILE A O 1
ATOM 912 N N . CYS A 1 119 ? -15.127 4.841 15.828 1.00 94.88 119 CYS A N 1
ATOM 913 C CA . CYS A 1 119 ? -15.792 4.340 17.018 1.00 94.88 119 CYS A CA 1
ATOM 914 C C . CYS A 1 119 ? -14.918 4.627 18.230 1.00 94.88 119 CYS A C 1
ATOM 916 O O . CYS A 1 119 ? -13.700 4.769 18.118 1.00 94.88 119 CYS A O 1
ATOM 918 N N . HIS A 1 120 ? -15.546 4.699 19.396 1.00 97.19 120 HIS A N 1
ATOM 919 C CA . HIS A 1 120 ? -14.829 4.924 20.639 1.00 97.19 120 HIS A CA 1
ATOM 920 C C . HIS A 1 120 ? -15.153 3.842 21.644 1.00 97.19 120 HIS A C 1
ATOM 922 O O . HIS A 1 120 ? -16.263 3.319 21.655 1.00 97.19 120 HIS A O 1
ATOM 928 N N . TRP A 1 121 ? -14.217 3.528 22.522 1.00 98.06 121 TRP A N 1
ATOM 929 C CA . TRP A 1 121 ? -14.460 2.559 23.574 1.00 98.06 121 TRP A CA 1
ATOM 930 C C . TRP A 1 121 ? -13.690 2.900 24.842 1.00 98.06 121 TRP A C 1
ATOM 932 O O . TRP A 1 121 ? -12.760 3.713 24.841 1.00 98.06 121 TRP A O 1
ATOM 942 N N . ARG A 1 122 ? -14.142 2.314 25.946 1.00 98.31 122 ARG A N 1
ATOM 943 C CA . ARG A 1 122 ? -13.476 2.376 27.245 1.00 98.31 122 ARG A CA 1
ATOM 944 C C . ARG A 1 122 ? -13.824 1.148 28.073 1.00 98.31 122 ARG A C 1
ATOM 946 O O . ARG A 1 122 ? -14.875 0.542 27.877 1.00 98.31 122 ARG A O 1
ATOM 953 N N . ALA A 1 123 ? -12.970 0.841 29.033 1.00 98.44 123 ALA A N 1
ATOM 954 C CA . ALA A 1 123 ? -13.164 -0.195 30.026 1.00 98.44 123 ALA A CA 1
ATOM 955 C C . ALA A 1 123 ? -12.820 0.303 31.437 1.00 98.44 123 ALA A C 1
ATOM 957 O O . ALA A 1 123 ? -12.208 1.361 31.622 1.00 98.44 123 ALA A O 1
ATOM 958 N N . ARG A 1 124 ? -13.232 -0.462 32.444 1.00 97.62 124 ARG A N 1
ATOM 959 C CA . ARG A 1 124 ? -12.813 -0.283 33.837 1.00 97.62 124 ARG A CA 1
ATOM 960 C C . ARG A 1 124 ? -12.831 -1.611 34.577 1.00 97.62 124 ARG A C 1
ATOM 962 O O . ARG A 1 124 ? -13.618 -2.491 34.240 1.00 97.62 124 ARG A O 1
ATOM 969 N N . ALA A 1 125 ? -12.019 -1.710 35.620 1.00 95.88 125 ALA A N 1
ATOM 970 C CA . ALA A 1 125 ? -12.074 -2.799 36.587 1.00 95.88 125 ALA A CA 1
ATOM 971 C C . ALA A 1 125 ? -13.086 -2.496 37.706 1.00 95.88 125 ALA A C 1
ATOM 973 O O . ALA A 1 125 ? -13.312 -1.332 38.066 1.00 95.88 125 ALA A O 1
ATOM 974 N N . ALA A 1 126 ? -13.662 -3.537 38.289 1.00 93.81 126 ALA A N 1
ATOM 975 C CA . ALA A 1 126 ? -14.569 -3.479 39.423 1.00 93.81 126 ALA A CA 1
ATOM 976 C C . ALA A 1 126 ? -14.391 -4.707 40.322 1.00 93.81 126 ALA A C 1
ATOM 978 O O . ALA A 1 126 ? -13.999 -5.773 39.865 1.00 93.81 126 ALA A O 1
ATOM 979 N N . VAL A 1 127 ? -14.718 -4.568 41.604 1.00 89.62 127 VAL A N 1
ATOM 980 C CA . VAL A 1 127 ? -15.025 -5.724 42.452 1.00 89.62 127 VAL A CA 1
ATOM 981 C C . VAL A 1 127 ? -16.465 -6.123 42.159 1.00 89.62 127 VAL A C 1
ATOM 983 O O . VAL A 1 127 ? -17.324 -5.242 42.054 1.00 89.62 127 VAL A O 1
ATOM 986 N N . LEU A 1 128 ? -16.748 -7.421 42.047 1.00 79.69 128 LEU A N 1
ATOM 987 C CA . LEU A 1 128 ? -18.110 -7.906 41.815 1.00 79.69 128 LEU A CA 1
ATOM 988 C C . LEU A 1 128 ? -19.076 -7.326 42.869 1.00 79.69 128 LEU A C 1
ATOM 990 O O . LEU A 1 128 ? -18.876 -7.509 44.070 1.00 79.69 128 LEU A O 1
ATOM 994 N N . ASN A 1 129 ? -20.114 -6.608 42.424 1.00 75.00 129 ASN A N 1
ATOM 995 C CA . ASN A 1 129 ? -21.066 -5.874 43.282 1.00 75.00 129 ASN A CA 1
ATOM 996 C C . ASN A 1 129 ? -20.433 -4.845 44.247 1.00 75.00 129 ASN A C 1
ATOM 998 O O . ASN A 1 129 ? -21.020 -4.517 45.280 1.00 75.00 129 ASN A O 1
ATOM 1002 N N . GLY A 1 130 ? -19.241 -4.338 43.932 1.00 84.19 130 GLY A N 1
ATOM 1003 C CA . GLY A 1 130 ? -18.448 -3.511 44.834 1.00 84.19 130 GLY A CA 1
ATOM 1004 C C . GLY A 1 130 ? -17.887 -2.242 44.198 1.00 84.19 130 GLY A C 1
ATOM 1005 O O . GLY A 1 130 ? -18.514 -1.584 43.364 1.00 84.19 130 GLY A O 1
ATOM 1006 N N . ILE A 1 131 ? -16.696 -1.866 44.666 1.00 88.62 131 ILE A N 1
ATOM 1007 C CA . ILE A 1 131 ? -15.993 -0.651 44.248 1.00 88.62 131 ILE A CA 1
ATOM 1008 C C . ILE A 1 131 ? -15.597 -0.775 42.777 1.00 88.62 131 ILE A C 1
ATOM 1010 O O . ILE A 1 131 ? -15.119 -1.820 42.339 1.00 88.62 131 ILE A O 1
ATOM 1014 N N . LYS A 1 132 ? -15.767 0.315 42.026 1.00 94.19 132 LYS A N 1
ATOM 1015 C CA . LYS A 1 132 ? -15.360 0.416 40.624 1.00 94.19 132 LYS A CA 1
ATOM 1016 C C . LYS A 1 132 ? -14.191 1.383 40.493 1.00 94.19 132 LYS A C 1
ATOM 1018 O O . LYS A 1 132 ? -14.205 2.449 41.109 1.00 94.19 132 LYS A O 1
ATOM 1023 N N . SER A 1 133 ? -13.206 1.022 39.679 1.00 95.00 133 SER A N 1
ATOM 1024 C CA . SER A 1 133 ? -12.166 1.959 39.242 1.00 95.00 133 SER A CA 1
ATOM 1025 C C . SER A 1 133 ? -12.777 3.090 38.396 1.00 95.00 133 SER A C 1
ATOM 1027 O O . SER A 1 133 ? -13.899 2.956 37.877 1.00 95.00 133 SER A O 1
ATOM 1029 N N . PRO A 1 134 ? -12.064 4.220 38.227 1.00 96.81 134 PRO A N 1
ATOM 1030 C CA . PRO A 1 134 ? -12.374 5.157 37.159 1.00 96.81 134 PRO A CA 1
ATOM 1031 C C . PRO A 1 134 ? -12.378 4.456 35.796 1.00 96.81 134 PRO A C 1
ATOM 1033 O O . PRO A 1 134 ? -11.691 3.461 35.580 1.00 96.81 134 PRO A O 1
ATOM 1036 N N . TRP A 1 135 ? -13.131 5.004 34.849 1.00 97.88 135 TRP A N 1
ATOM 1037 C CA . TRP A 1 135 ? -13.007 4.583 33.458 1.00 97.88 135 TRP A CA 1
ATOM 1038 C C . TRP A 1 135 ? -11.637 4.959 32.899 1.00 97.88 135 TRP A C 1
ATOM 1040 O O . TRP A 1 135 ? -11.144 6.056 33.175 1.00 97.88 135 TRP A O 1
ATOM 1050 N N . MET A 1 136 ? -11.076 4.104 32.040 1.00 97.62 136 MET A N 1
ATOM 1051 C CA . MET A 1 136 ? -10.021 4.553 31.131 1.00 97.62 136 MET A CA 1
ATOM 1052 C C . MET A 1 136 ? -10.521 5.732 30.292 1.00 97.62 136 MET A C 1
ATOM 1054 O O . MET A 1 136 ? -11.731 5.913 30.083 1.00 97.62 136 MET A O 1
ATOM 1058 N N . GLN A 1 137 ? -9.583 6.530 29.782 1.00 96.31 137 GLN A N 1
ATOM 1059 C CA . GLN A 1 137 ? -9.934 7.540 28.792 1.00 96.31 137 GLN A CA 1
ATOM 1060 C C . GLN A 1 137 ? -10.653 6.873 27.620 1.00 96.31 137 GLN A C 1
ATOM 1062 O O . GLN A 1 137 ? -10.286 5.783 27.189 1.00 96.31 137 GLN A O 1
ATOM 1067 N N . LYS A 1 138 ? -11.696 7.531 27.116 1.00 96.00 138 LYS A N 1
ATOM 1068 C CA . LYS A 1 138 ? -12.380 7.091 25.905 1.00 96.00 138 LYS A CA 1
ATOM 1069 C C . LYS A 1 138 ? -11.376 7.201 24.750 1.00 96.00 138 LYS A C 1
ATOM 1071 O O . LYS A 1 138 ? -10.960 8.308 24.419 1.00 96.00 138 LYS A O 1
ATOM 1076 N N . ILE A 1 139 ? -10.977 6.067 24.183 1.00 96.00 139 ILE A N 1
ATOM 1077 C CA . ILE A 1 139 ? -10.041 5.992 23.054 1.00 96.00 139 ILE A CA 1
ATOM 1078 C C . ILE A 1 139 ? -10.782 5.616 21.776 1.00 96.00 139 ILE A C 1
ATOM 1080 O O . ILE A 1 139 ? -11.890 5.081 21.842 1.00 96.00 139 ILE A O 1
ATOM 1084 N N . SER A 1 140 ? -10.192 5.904 20.619 1.00 95.38 140 SER A N 1
ATOM 1085 C CA . SER A 1 140 ? -10.830 5.689 19.319 1.00 95.38 140 SER A CA 1
ATOM 1086 C C . SER A 1 140 ? -10.191 4.574 18.495 1.00 95.38 140 SER A C 1
ATOM 1088 O O . SER A 1 140 ? -9.013 4.263 18.652 1.00 95.38 140 SER A O 1
ATOM 1090 N N . PHE A 1 141 ? -10.969 4.010 17.573 1.00 91.12 141 PHE A N 1
ATOM 1091 C CA . PHE A 1 141 ? -10.471 3.264 16.421 1.00 91.12 141 PHE A CA 1
ATOM 1092 C C . PHE A 1 141 ? -11.298 3.604 15.179 1.00 91.12 141 PHE A C 1
ATOM 1094 O O . PHE A 1 141 ? -12.482 3.926 15.280 1.00 91.12 141 PHE A O 1
ATOM 1101 N N . TYR A 1 142 ? -10.692 3.517 13.999 1.00 85.69 142 TYR A N 1
ATOM 1102 C CA . TYR A 1 142 ? -11.386 3.662 12.725 1.00 85.69 142 TYR A CA 1
ATOM 1103 C C . TYR A 1 142 ? -11.731 2.286 12.149 1.00 85.69 142 TYR A C 1
ATOM 1105 O O . TYR A 1 142 ? -10.851 1.444 11.946 1.00 85.69 142 TYR A O 1
ATOM 1113 N N . LEU A 1 143 ? -13.020 2.058 11.886 1.00 84.25 143 LEU A N 1
ATOM 1114 C CA . LEU A 1 143 ? -13.509 0.839 11.251 1.00 84.25 143 LEU A CA 1
ATOM 1115 C C . LEU A 1 143 ? -13.564 1.017 9.734 1.00 84.25 143 LEU A C 1
ATOM 1117 O O . LEU A 1 143 ? -14.363 1.802 9.226 1.00 84.25 143 LEU A O 1
ATOM 1121 N N . PHE A 1 144 ? -12.765 0.251 8.998 1.00 71.25 144 PHE A N 1
ATOM 1122 C CA . PHE A 1 144 ? -12.784 0.263 7.536 1.00 71.25 144 PHE A CA 1
ATOM 1123 C C . PHE A 1 144 ? -13.952 -0.544 6.962 1.00 71.25 144 PHE A C 1
ATOM 1125 O O . PHE A 1 144 ? -14.426 -1.514 7.549 1.00 71.25 144 PHE A O 1
ATOM 1132 N N . ASP A 1 145 ? -14.400 -0.153 5.768 1.00 63.69 145 ASP A N 1
ATOM 1133 C CA . ASP A 1 145 ? -15.330 -0.942 4.957 1.00 63.69 145 ASP A CA 1
ATOM 1134 C C . ASP A 1 145 ? -14.572 -1.993 4.138 1.00 63.69 145 ASP A C 1
ATOM 1136 O O . ASP A 1 145 ? -14.139 -1.703 3.023 1.00 63.69 145 ASP A O 1
ATOM 1140 N N . TYR A 1 146 ? -14.440 -3.215 4.664 1.00 52.81 146 TYR A N 1
ATOM 1141 C CA . TYR A 1 146 ? -13.829 -4.324 3.917 1.00 52.81 146 TYR A CA 1
ATOM 1142 C C . TYR A 1 146 ? -14.678 -4.754 2.704 1.00 52.81 146 TYR A C 1
ATOM 1144 O O . TYR A 1 146 ? -14.136 -5.203 1.697 1.00 52.81 146 TYR A O 1
ATOM 1152 N N . ARG A 1 147 ? -16.008 -4.543 2.733 1.00 49.94 147 ARG A N 1
ATOM 1153 C CA . ARG A 1 147 ? -16.910 -4.856 1.604 1.00 49.94 147 ARG A CA 1
ATOM 1154 C C . ARG A 1 147 ? -16.684 -3.924 0.407 1.00 49.94 147 ARG A C 1
ATOM 1156 O O . ARG A 1 147 ? -17.205 -4.189 -0.674 1.00 49.94 147 ARG A O 1
ATOM 1163 N N . ARG A 1 148 ? -15.878 -2.869 0.578 1.00 46.56 148 ARG A N 1
ATOM 1164 C CA . ARG A 1 148 ? -15.401 -1.955 -0.471 1.00 46.56 148 ARG A CA 1
ATOM 1165 C C . ARG A 1 148 ? -13.877 -1.791 -0.508 1.00 46.56 148 ARG A C 1
ATOM 1167 O O . ARG A 1 148 ? -13.389 -0.770 -0.987 1.00 46.56 148 ARG A O 1
ATOM 1174 N N . ASN A 1 149 ? -13.136 -2.824 -0.115 1.00 50.97 149 ASN A N 1
ATOM 1175 C CA . ASN A 1 149 ? -11.792 -3.048 -0.657 1.00 50.97 149 ASN A CA 1
ATOM 1176 C C . ASN A 1 149 ? -11.830 -3.571 -2.101 1.00 50.97 149 ASN A C 1
ATOM 1178 O O . ASN A 1 149 ? -10.788 -3.900 -2.659 1.00 50.97 149 ASN A O 1
ATOM 1182 N N . ILE A 1 150 ? -13.011 -3.622 -2.731 1.00 52.44 150 ILE A N 1
ATOM 1183 C CA . ILE A 1 150 ? -13.104 -3.678 -4.185 1.00 52.44 150 ILE A CA 1
ATOM 1184 C C . ILE A 1 150 ? -12.391 -2.420 -4.704 1.00 52.44 150 ILE A C 1
ATOM 1186 O O . ILE A 1 150 ? -12.809 -1.299 -4.377 1.00 52.44 150 ILE A O 1
ATOM 1190 N N . PRO A 1 151 ? -11.335 -2.556 -5.518 1.00 57.28 151 PRO A N 1
ATOM 1191 C CA . PRO A 1 151 ? -10.751 -1.439 -6.239 1.00 57.28 151 PRO A CA 1
ATOM 1192 C C . PRO A 1 151 ? -11.702 -1.033 -7.374 1.00 57.28 151 PRO A C 1
ATOM 1194 O O . PRO A 1 151 ? -11.352 -1.106 -8.554 1.00 57.28 151 PRO A O 1
ATOM 1197 N N . GLU A 1 152 ? -12.929 -0.619 -7.017 1.00 67.00 152 GLU A N 1
ATOM 1198 C CA . GLU A 1 152 ? -13.907 -0.038 -7.938 1.00 67.00 152 GLU A CA 1
ATOM 1199 C C . GLU A 1 152 ? -13.263 1.140 -8.657 1.00 67.00 152 GLU A C 1
ATOM 1201 O O . GLU A 1 152 ? -13.464 1.300 -9.854 1.00 67.00 152 GLU A O 1
ATOM 1206 N N . ARG A 1 153 ? -12.446 1.913 -7.928 1.00 83.12 153 ARG A N 1
ATOM 1207 C CA . ARG A 1 153 ? -11.558 2.933 -8.472 1.00 83.12 153 ARG A CA 1
ATOM 1208 C C . ARG A 1 153 ? -10.262 2.998 -7.678 1.00 83.12 153 ARG A C 1
ATOM 1210 O O . ARG A 1 153 ? -10.210 3.577 -6.591 1.00 83.12 153 ARG A O 1
ATOM 1217 N N . CYS A 1 154 ? -9.222 2.421 -8.259 1.00 91.31 154 CYS A N 1
ATOM 1218 C CA . CYS A 1 154 ? -7.866 2.440 -7.748 1.00 91.31 154 CYS A CA 1
ATOM 1219 C C . CYS A 1 154 ? -7.018 3.458 -8.517 1.00 91.31 154 CYS A C 1
ATOM 1221 O O . CYS A 1 154 ? -7.099 3.542 -9.743 1.00 91.31 154 CYS A O 1
ATOM 1223 N N . VAL A 1 155 ? -6.194 4.230 -7.811 1.00 96.19 155 VAL A N 1
ATOM 1224 C CA . VAL A 1 155 ? -5.159 5.057 -8.443 1.00 96.19 155 VAL A CA 1
ATOM 1225 C C . VAL A 1 155 ? -3.805 4.386 -8.238 1.00 96.19 155 VAL A C 1
ATOM 1227 O O . VAL A 1 155 ? -3.363 4.216 -7.109 1.00 96.19 155 VAL A O 1
ATOM 1230 N N . ALA A 1 156 ? -3.133 4.031 -9.328 1.00 97.75 156 ALA A N 1
ATOM 1231 C CA . ALA A 1 156 ? -1.720 3.678 -9.323 1.00 97.75 156 ALA A CA 1
ATOM 1232 C C . ALA A 1 156 ? -0.900 4.974 -9.358 1.00 97.75 156 ALA A C 1
ATOM 1234 O O . ALA A 1 156 ? -0.991 5.719 -10.338 1.00 97.75 156 ALA A O 1
ATOM 1235 N N . PHE A 1 157 ? -0.152 5.258 -8.289 1.00 98.44 157 PHE A N 1
ATOM 1236 C CA . PHE A 1 157 ? 0.560 6.513 -8.067 1.00 98.44 157 PHE A CA 1
ATOM 1237 C C . PHE A 1 157 ? 2.060 6.302 -7.834 1.00 98.44 157 PHE A C 1
ATOM 1239 O O . PHE A 1 157 ? 2.455 5.629 -6.885 1.00 98.44 157 PHE A O 1
ATOM 1246 N N . GLY A 1 158 ? 2.906 6.882 -8.687 1.00 98.06 158 GLY A N 1
ATOM 1247 C CA . GLY A 1 158 ? 4.348 6.653 -8.583 1.00 98.06 158 GLY A CA 1
ATOM 1248 C C . GLY A 1 158 ? 5.220 7.395 -9.588 1.00 98.06 158 GLY A C 1
ATOM 1249 O O . GLY A 1 158 ? 4.841 8.430 -10.133 1.00 98.06 158 GLY A O 1
ATOM 1250 N N . ASP A 1 159 ? 6.398 6.836 -9.845 1.00 96.19 159 ASP A N 1
ATOM 1251 C CA . ASP A 1 159 ? 7.381 7.348 -10.803 1.00 96.19 159 ASP A CA 1
ATOM 1252 C C . ASP A 1 159 ? 7.274 6.680 -12.198 1.00 96.19 159 ASP A C 1
ATOM 1254 O O . ASP A 1 159 ? 6.222 6.159 -12.582 1.00 96.19 159 ASP A O 1
ATOM 1258 N N . SER A 1 160 ? 8.351 6.693 -12.991 1.00 96.69 160 SER A N 1
ATOM 1259 C CA . SER A 1 160 ? 8.420 6.062 -14.321 1.00 96.69 160 SER A CA 1
ATOM 1260 C C . SER A 1 160 ? 8.135 4.558 -14.324 1.00 96.69 160 SER A C 1
ATOM 1262 O O . SER A 1 160 ? 7.637 4.050 -15.334 1.00 96.69 160 SER A O 1
ATOM 1264 N N . ILE A 1 161 ? 8.373 3.850 -13.214 1.00 97.69 161 ILE A N 1
ATOM 1265 C CA . ILE A 1 161 ? 7.996 2.440 -13.068 1.00 97.69 161 ILE A CA 1
ATOM 1266 C C . ILE A 1 161 ? 6.469 2.324 -13.036 1.00 97.69 161 ILE A C 1
ATOM 1268 O O . ILE A 1 161 ? 5.888 1.498 -13.736 1.00 97.69 161 ILE A O 1
ATOM 1272 N N . THR A 1 162 ? 5.784 3.210 -12.307 1.00 98.19 162 THR A N 1
ATOM 1273 C CA . THR A 1 162 ? 4.313 3.295 -12.364 1.00 98.19 162 THR A CA 1
ATOM 1274 C C . THR A 1 162 ? 3.828 3.777 -13.731 1.00 98.19 162 THR A C 1
ATOM 1276 O O . THR A 1 162 ? 2.784 3.339 -14.204 1.00 98.19 162 THR A O 1
ATOM 1279 N N . GLY A 1 163 ? 4.611 4.597 -14.431 1.00 97.19 163 GLY A N 1
ATOM 1280 C CA . GLY A 1 163 ? 4.378 4.923 -15.839 1.00 97.19 163 GLY A CA 1
ATOM 1281 C C . GLY A 1 163 ? 4.495 3.733 -16.801 1.00 97.19 163 GLY A C 1
ATOM 1282 O O . GLY A 1 163 ? 4.124 3.867 -17.966 1.00 97.19 163 GLY A O 1
ATOM 1283 N N . GLY A 1 164 ? 4.995 2.582 -16.338 1.00 97.69 164 GLY A N 1
ATOM 1284 C CA . GLY A 1 164 ? 5.184 1.361 -17.116 1.00 97.69 164 GLY A CA 1
ATOM 1285 C C . GLY A 1 164 ? 6.314 1.445 -18.140 1.00 97.69 164 GLY A C 1
ATOM 1286 O O . GLY A 1 164 ? 6.271 0.732 -19.148 1.00 97.69 164 GLY A O 1
ATOM 1287 N N . TYR A 1 165 ? 7.298 2.327 -17.928 1.00 97.75 165 TYR A N 1
ATOM 1288 C CA . TYR A 1 165 ? 8.463 2.450 -18.807 1.00 97.75 165 TYR A CA 1
ATOM 1289 C C . TYR A 1 165 ? 9.200 1.106 -18.911 1.00 97.75 165 TYR A C 1
ATOM 1291 O O . TYR A 1 165 ? 9.309 0.383 -17.925 1.00 97.75 165 TYR A O 1
ATOM 1299 N N . GLY A 1 166 ? 9.649 0.732 -20.110 1.00 95.81 166 GLY A N 1
ATOM 1300 C CA . GLY A 1 166 ? 10.244 -0.585 -20.382 1.00 95.81 166 GLY A CA 1
ATOM 1301 C C . GLY A 1 166 ? 9.246 -1.709 -20.704 1.00 95.81 166 GLY A C 1
ATOM 1302 O O . GLY A 1 166 ? 9.656 -2.753 -21.212 1.00 95.81 166 GLY A O 1
ATOM 1303 N N . SER A 1 167 ? 7.938 -1.498 -20.499 1.00 97.00 167 SER A N 1
ATOM 1304 C CA . SER A 1 167 ? 6.897 -2.444 -20.935 1.00 97.00 167 SER A CA 1
ATOM 1305 C C . SER A 1 167 ? 6.445 -2.204 -22.380 1.00 97.00 167 SER A C 1
ATOM 1307 O O . SER A 1 167 ? 6.450 -1.075 -22.878 1.00 97.00 167 SER A O 1
ATOM 1309 N N . SER A 1 168 ? 5.896 -3.236 -23.025 1.00 96.75 168 SER A N 1
ATOM 1310 C CA . SER A 1 168 ? 5.198 -3.139 -24.321 1.00 96.75 168 SER A CA 1
ATOM 1311 C C . SER A 1 168 ? 3.885 -2.340 -24.259 1.00 96.75 168 SER A C 1
ATOM 1313 O O . SER A 1 168 ? 3.196 -2.131 -25.269 1.00 96.75 168 SER A O 1
ATOM 1315 N N . THR A 1 169 ? 3.505 -1.895 -23.062 1.00 96.12 169 THR A N 1
ATOM 1316 C CA . THR A 1 169 ? 2.302 -1.103 -22.793 1.00 96.12 169 THR A CA 1
ATOM 1317 C C . THR A 1 169 ? 2.603 0.326 -22.360 1.00 96.12 169 THR A C 1
ATOM 1319 O O . THR A 1 169 ? 1.669 1.079 -22.095 1.00 96.12 169 THR A O 1
ATOM 1322 N N . PHE A 1 170 ? 3.875 0.735 -22.356 1.00 95.75 170 PHE A N 1
ATOM 1323 C CA . PHE A 1 170 ? 4.253 2.119 -22.099 1.00 95.75 170 PHE A CA 1
ATOM 1324 C C . PHE A 1 170 ? 3.503 3.086 -23.033 1.00 95.75 170 PHE A C 1
ATOM 1326 O O . PHE A 1 170 ? 3.362 2.831 -24.232 1.00 95.75 170 PHE A O 1
ATOM 1333 N N . GLY A 1 171 ? 2.992 4.186 -22.473 1.00 90.75 171 GLY A N 1
ATOM 1334 C CA . GLY A 1 171 ? 2.205 5.186 -23.204 1.00 90.75 171 GLY A CA 1
ATOM 1335 C C . GLY A 1 171 ? 0.755 4.788 -23.519 1.00 90.75 171 GLY A C 1
ATOM 1336 O O . GLY A 1 171 ? 0.075 5.527 -24.227 1.00 90.75 171 GLY A O 1
ATOM 1337 N N . LYS A 1 172 ? 0.270 3.644 -23.016 1.00 92.38 172 LYS A N 1
ATOM 1338 C CA . LYS A 1 172 ? -1.140 3.220 -23.109 1.00 92.38 172 LYS A CA 1
ATOM 1339 C C . LYS A 1 172 ? -1.890 3.524 -21.806 1.00 92.38 172 LYS A C 1
ATOM 1341 O O . LYS A 1 172 ? -1.269 3.806 -20.786 1.00 92.38 172 LYS A O 1
ATOM 1346 N N . ASP A 1 173 ? -3.219 3.405 -21.830 1.00 84.94 173 ASP A N 1
ATOM 1347 C CA . ASP A 1 173 ? -4.090 3.694 -20.675 1.00 84.94 173 ASP A CA 1
ATOM 1348 C C . ASP A 1 173 ? -3.771 2.838 -19.434 1.00 84.94 173 ASP A C 1
ATOM 1350 O O . ASP A 1 173 ? -3.859 3.307 -18.299 1.00 84.94 173 ASP A O 1
ATOM 1354 N N . LEU A 1 174 ? -3.370 1.582 -19.655 1.00 91.38 174 LEU A N 1
ATOM 1355 C CA . LEU A 1 174 ? -2.932 0.637 -18.624 1.00 91.38 174 LEU A CA 1
ATOM 1356 C C . LEU A 1 174 ? -1.493 0.203 -18.924 1.00 91.38 174 LEU A C 1
ATOM 1358 O O . LEU A 1 174 ? -1.297 -0.833 -19.569 1.00 91.38 174 LEU A O 1
ATOM 1362 N N . PRO A 1 175 ? -0.494 1.006 -18.532 1.00 95.25 175 PRO A N 1
ATOM 1363 C CA . PRO A 1 175 ? 0.901 0.683 -18.774 1.00 95.25 175 PRO A CA 1
ATOM 1364 C C . PRO A 1 175 ? 1.424 -0.283 -17.699 1.00 95.25 175 PRO A C 1
ATOM 1366 O O . PRO A 1 175 ? 0.850 -0.365 -16.622 1.00 95.25 175 PRO A O 1
ATOM 1369 N N . GLY A 1 176 ? 2.503 -1.016 -17.976 1.00 97.62 176 GLY A N 1
ATOM 1370 C CA . GLY A 1 176 ? 3.211 -1.847 -16.998 1.00 97.62 176 GLY A CA 1
ATOM 1371 C C . GLY A 1 176 ? 2.332 -2.862 -16.255 1.00 97.62 176 GLY A C 1
ATOM 1372 O O . GLY A 1 176 ? 1.599 -3.650 -16.862 1.00 97.62 176 GLY A O 1
ATOM 1373 N N . TYR A 1 177 ? 2.426 -2.853 -14.922 1.00 98.25 177 TYR A N 1
ATOM 1374 C CA . TYR A 1 177 ? 1.750 -3.818 -14.049 1.00 98.25 177 TYR A CA 1
ATOM 1375 C C . TYR A 1 177 ? 0.227 -3.647 -14.051 1.00 98.25 177 TYR A C 1
ATOM 1377 O O . TYR A 1 177 ? -0.507 -4.601 -13.801 1.00 98.25 177 TYR A O 1
ATOM 1385 N N . GLN A 1 178 ? -0.271 -2.453 -14.372 1.00 97.44 178 GLN A N 1
ATOM 1386 C CA . GLN A 1 178 ? -1.683 -2.096 -14.278 1.00 97.44 178 GLN A CA 1
ATOM 1387 C C . GLN A 1 178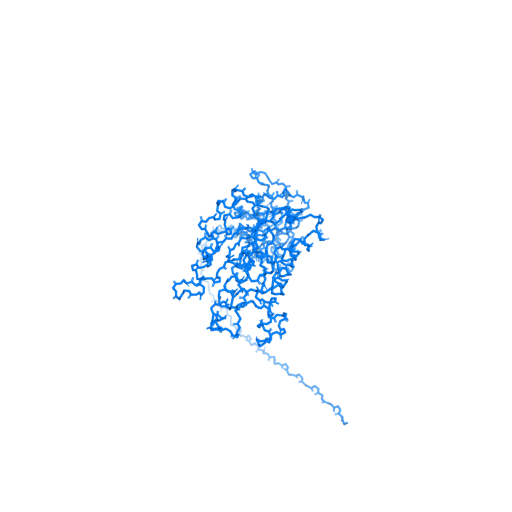 ? -2.551 -2.923 -15.228 1.00 97.44 178 GLN A C 1
ATOM 1389 O O . GLN A 1 178 ? -3.683 -3.258 -14.882 1.00 97.44 178 GLN A O 1
ATOM 1394 N N . LYS A 1 179 ? -2.031 -3.305 -16.403 1.00 95.69 179 LYS A N 1
ATOM 1395 C CA . LYS A 1 179 ? -2.731 -4.201 -17.341 1.00 95.69 179 LYS A CA 1
ATOM 1396 C C . LYS A 1 179 ? -3.034 -5.557 -16.698 1.00 95.69 179 LYS A C 1
ATOM 1398 O O . LYS A 1 179 ? -4.163 -6.047 -16.770 1.00 95.69 179 LYS A O 1
ATOM 1403 N N . TYR A 1 180 ? -2.015 -6.167 -16.102 1.00 97.50 180 TYR A N 1
ATOM 1404 C CA . TYR A 1 180 ? -2.108 -7.493 -15.498 1.00 97.50 180 TYR A CA 1
ATOM 1405 C C . TYR A 1 180 ? -2.930 -7.444 -14.211 1.00 97.50 180 TYR A C 1
ATOM 1407 O O . TYR A 1 180 ? -3.873 -8.216 -14.057 1.00 97.50 180 TYR A O 1
ATOM 1415 N N . LEU A 1 181 ? -2.660 -6.449 -13.362 1.00 96.88 181 LEU A N 1
ATOM 1416 C CA . LEU A 1 181 ? -3.377 -6.231 -12.113 1.00 96.88 181 LEU A CA 1
ATOM 1417 C C . LEU A 1 181 ? -4.878 -6.025 -12.350 1.00 96.88 181 LEU A C 1
ATOM 1419 O O . LEU A 1 181 ? -5.691 -6.652 -11.680 1.00 96.88 181 LEU A O 1
ATOM 1423 N N . LYS A 1 182 ? -5.268 -5.209 -13.341 1.00 94.06 182 LYS A N 1
ATO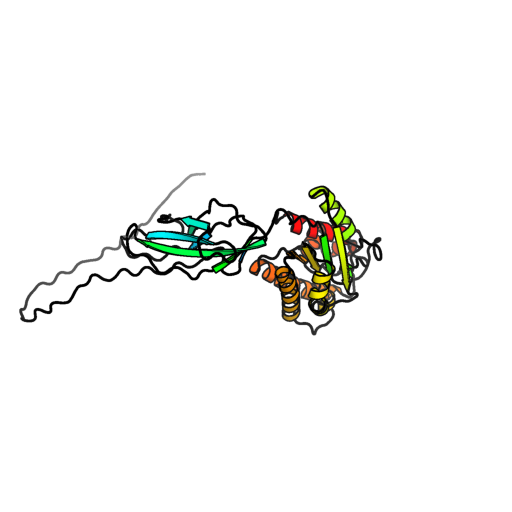M 1424 C CA . LYS A 1 182 ? -6.688 -5.013 -13.674 1.00 94.06 182 LYS A CA 1
ATOM 1425 C C . LYS A 1 182 ? -7.370 -6.326 -14.054 1.00 94.06 182 LYS A C 1
ATOM 1427 O O . LYS A 1 182 ? -8.511 -6.540 -13.662 1.00 94.06 182 LYS A O 1
ATOM 1432 N N . THR A 1 183 ? -6.682 -7.184 -14.806 1.00 93.88 183 THR A N 1
ATOM 1433 C CA . THR A 1 183 ? -7.215 -8.495 -15.207 1.00 93.88 183 THR A CA 1
ATOM 1434 C C . THR A 1 183 ? -7.456 -9.364 -13.973 1.00 93.88 183 THR A C 1
ATOM 1436 O O . THR A 1 183 ? -8.583 -9.790 -13.751 1.00 93.88 183 THR A O 1
ATOM 1439 N N . MET A 1 184 ? -6.449 -9.506 -13.104 1.00 93.25 184 MET A N 1
ATOM 1440 C CA . MET A 1 184 ? -6.554 -10.285 -11.861 1.00 93.25 184 MET A CA 1
ATOM 1441 C C . MET A 1 184 ? -7.669 -9.769 -10.935 1.00 93.25 184 MET A C 1
ATOM 1443 O O . MET A 1 184 ? -8.432 -10.549 -10.372 1.00 93.25 184 MET A O 1
ATOM 1447 N N . LEU A 1 185 ? -7.805 -8.446 -10.799 1.00 89.81 185 LEU A N 1
ATOM 1448 C CA . LEU A 1 185 ? -8.838 -7.832 -9.962 1.00 89.81 185 LEU A CA 1
ATOM 1449 C C . LEU A 1 185 ? -10.248 -7.999 -10.539 1.00 89.81 185 LEU A C 1
ATOM 1451 O O . LEU A 1 185 ? -11.185 -8.204 -9.772 1.00 89.81 185 LEU A O 1
ATOM 1455 N N . ILE A 1 186 ? -10.419 -7.928 -11.863 1.00 87.19 186 ILE A N 1
ATOM 1456 C CA . ILE A 1 186 ? -11.707 -8.228 -12.507 1.00 87.19 186 ILE A CA 1
ATOM 1457 C C . ILE A 1 186 ? -12.060 -9.701 -12.316 1.00 87.19 186 ILE A C 1
ATOM 1459 O O . ILE A 1 186 ? -13.204 -9.998 -11.986 1.00 87.19 186 ILE A O 1
ATOM 1463 N N . ASP A 1 187 ? -11.099 -10.608 -12.470 1.00 85.12 187 ASP A N 1
ATOM 1464 C CA . ASP A 1 187 ? -11.341 -12.040 -12.287 1.00 85.12 187 ASP A CA 1
ATOM 1465 C C . ASP A 1 187 ? -11.747 -12.367 -10.839 1.00 85.12 187 ASP A C 1
ATOM 1467 O O . ASP A 1 187 ? -12.600 -13.225 -10.615 1.00 85.12 187 ASP A O 1
ATOM 1471 N N . PHE A 1 188 ? -11.184 -11.656 -9.854 1.00 84.00 188 PHE A N 1
ATOM 1472 C CA . PHE A 1 188 ? -11.469 -11.882 -8.434 1.00 84.00 188 PHE A CA 1
ATOM 1473 C C . PHE A 1 188 ? -12.733 -11.162 -7.928 1.00 84.00 188 PHE A C 1
ATOM 1475 O O . PHE A 1 188 ? -13.543 -11.762 -7.225 1.00 84.00 188 PHE A O 1
ATOM 1482 N N . TYR A 1 189 ? -12.926 -9.884 -8.277 1.00 78.75 189 TYR A N 1
ATOM 1483 C CA . TYR A 1 189 ? -14.028 -9.049 -7.764 1.00 78.75 189 TYR A CA 1
ATOM 1484 C C . TYR A 1 189 ? -15.176 -8.830 -8.757 1.00 78.75 189 TYR A C 1
ATOM 1486 O O . TYR A 1 189 ? -16.197 -8.244 -8.398 1.00 78.75 189 TYR A O 1
ATOM 1494 N N . GLY A 1 190 ? -15.020 -9.230 -10.019 1.00 74.44 190 GLY A N 1
ATOM 1495 C CA . GLY A 1 190 ? -15.972 -8.976 -11.106 1.00 74.44 190 GLY A CA 1
ATOM 1496 C C . GLY A 1 190 ? -15.882 -7.575 -11.724 1.00 74.44 190 GLY A C 1
ATOM 1497 O O . GLY A 1 190 ? -16.406 -7.355 -12.816 1.00 74.44 190 GLY A O 1
ATOM 1498 N N . TYR A 1 191 ? -15.215 -6.619 -11.068 1.00 73.25 191 TYR A N 1
ATOM 1499 C CA . TYR A 1 191 ? -15.027 -5.259 -11.573 1.00 73.25 191 TYR A CA 1
ATOM 1500 C C . TYR A 1 191 ? -13.788 -4.585 -10.968 1.00 73.25 191 TYR A C 1
ATOM 1502 O O . TYR A 1 191 ? -13.528 -4.705 -9.772 1.00 73.25 191 TYR A O 1
ATOM 1510 N N . SER A 1 192 ? -13.059 -3.817 -11.785 1.00 82.00 192 SER A N 1
ATOM 1511 C CA . SER A 1 192 ? -12.038 -2.880 -11.310 1.00 82.00 192 SER A CA 1
ATOM 1512 C C . SER A 1 192 ? -11.780 -1.751 -12.312 1.00 82.00 192 SER A C 1
ATOM 1514 O O . SER A 1 192 ? -11.681 -1.981 -13.523 1.00 82.00 192 SER A O 1
ATOM 1516 N N . GLU A 1 193 ? -11.609 -0.529 -11.805 1.00 88.19 193 GLU A N 1
ATOM 1517 C CA . GLU A 1 193 ? -11.050 0.607 -12.541 1.00 88.19 193 GLU A CA 1
ATOM 1518 C C . GLU A 1 193 ? -9.671 0.946 -11.965 1.00 88.19 193 GLU A C 1
ATOM 1520 O O . GLU A 1 193 ? -9.526 1.134 -10.758 1.00 88.19 193 GLU A O 1
ATOM 1525 N N . ILE A 1 194 ? -8.663 1.058 -12.833 1.00 94.06 194 ILE A N 1
ATOM 1526 C CA . ILE A 1 194 ? -7.320 1.514 -12.461 1.00 94.06 194 ILE A CA 1
ATOM 1527 C C . ILE A 1 194 ? -7.013 2.784 -13.244 1.00 94.06 194 ILE A C 1
ATOM 1529 O O . ILE A 1 194 ? -7.095 2.797 -14.473 1.00 94.06 194 ILE A O 1
ATOM 1533 N N . ILE A 1 195 ? -6.647 3.835 -12.519 1.00 94.88 195 ILE A N 1
ATOM 1534 C CA . ILE A 1 195 ? -6.213 5.123 -13.051 1.00 94.88 195 ILE A CA 1
ATOM 1535 C C . ILE A 1 195 ? -4.717 5.252 -12.792 1.00 94.88 195 ILE A C 1
ATOM 1537 O O . ILE A 1 195 ? -4.274 5.174 -11.650 1.00 94.88 195 ILE A O 1
ATOM 1541 N N . THR A 1 196 ? -3.937 5.509 -13.835 1.00 96.25 196 THR A N 1
ATOM 1542 C CA . THR A 1 196 ? -2.489 5.690 -13.696 1.00 96.25 196 THR A CA 1
ATOM 1543 C C . THR A 1 196 ? -2.143 7.169 -13.550 1.00 96.25 196 THR A C 1
ATOM 1545 O O . THR A 1 196 ? -2.453 7.981 -14.428 1.00 96.25 196 THR A O 1
ATOM 1548 N N . LYS A 1 197 ? -1.477 7.530 -12.453 1.00 96.69 197 LYS A N 1
ATOM 1549 C CA . LYS A 1 197 ? -0.891 8.854 -12.224 1.00 96.69 197 LYS A CA 1
ATOM 1550 C C . LYS A 1 197 ? 0.572 8.691 -11.872 1.00 96.69 197 LYS A C 1
ATOM 1552 O O . LYS A 1 197 ? 0.913 7.985 -10.938 1.00 96.69 197 LYS A O 1
ATOM 1557 N N . TRP A 1 198 ? 1.447 9.331 -12.628 1.00 96.50 198 TRP A N 1
ATOM 1558 C CA . TRP A 1 198 ? 2.871 9.169 -12.400 1.00 96.50 198 TRP A CA 1
ATOM 1559 C C . TRP A 1 198 ? 3.659 10.417 -12.754 1.00 96.50 198 TRP A C 1
ATOM 1561 O O . TRP A 1 198 ? 3.191 11.263 -13.520 1.00 96.50 198 TRP A O 1
ATOM 1571 N N . ILE A 1 199 ? 4.847 10.508 -12.167 1.00 96.75 199 ILE A N 1
ATOM 1572 C CA . ILE A 1 199 ? 5.779 11.619 -12.320 1.00 96.75 199 ILE A CA 1
ATOM 1573 C C . ILE A 1 199 ? 7.064 11.062 -12.951 1.00 96.75 199 ILE A C 1
ATOM 1575 O O . ILE A 1 199 ? 7.745 10.252 -12.319 1.00 96.75 199 ILE A O 1
ATOM 1579 N N . PRO A 1 200 ? 7.415 11.438 -14.195 1.00 92.88 200 PRO A N 1
ATOM 1580 C CA . PRO A 1 200 ? 8.673 11.015 -14.802 1.00 92.88 200 PRO A CA 1
ATOM 1581 C C . PRO A 1 200 ? 9.862 11.446 -13.940 1.00 92.88 200 PRO A C 1
ATOM 1583 O O . PRO A 1 200 ? 10.025 12.634 -13.679 1.00 92.88 200 PRO A O 1
ATOM 1586 N N . GLY A 1 201 ? 10.677 10.488 -13.496 1.00 91.81 201 GLY A N 1
ATOM 1587 C CA . GLY A 1 201 ? 11.810 10.776 -12.614 1.00 91.81 201 GLY A CA 1
ATOM 1588 C C . GLY A 1 201 ? 11.434 11.233 -11.199 1.00 91.81 201 GLY A C 1
ATOM 1589 O O . GLY A 1 201 ? 12.274 11.822 -10.528 1.00 91.81 201 GLY A O 1
ATOM 1590 N N . GLY A 1 202 ? 10.180 11.035 -10.778 1.00 94.25 202 GLY A N 1
ATOM 1591 C CA . GLY A 1 202 ? 9.655 11.597 -9.536 1.00 94.25 202 GLY A CA 1
ATOM 1592 C C . GLY A 1 202 ? 10.277 11.005 -8.272 1.00 94.25 202 GLY A C 1
ATOM 1593 O O . GLY A 1 202 ? 10.481 9.792 -8.171 1.00 94.25 202 GLY A O 1
ATOM 1594 N N . TYR A 1 203 ? 10.506 11.876 -7.294 1.00 96.06 203 TYR A N 1
ATOM 1595 C CA . TYR A 1 203 ? 10.968 11.549 -5.948 1.00 96.06 203 TYR A CA 1
ATOM 1596 C C . TYR A 1 203 ? 9.787 11.374 -4.986 1.00 96.06 203 TYR A C 1
ATOM 1598 O O . TYR A 1 203 ? 8.658 11.790 -5.271 1.00 96.06 203 TYR A O 1
ATOM 1606 N N . THR A 1 204 ? 10.037 10.826 -3.795 1.00 97.44 204 THR A N 1
ATOM 1607 C CA . THR A 1 204 ? 9.006 10.729 -2.743 1.00 97.44 204 THR A CA 1
ATOM 1608 C C . THR A 1 204 ? 8.390 12.088 -2.377 1.00 97.44 204 THR A C 1
ATOM 1610 O O . THR A 1 204 ? 7.184 12.164 -2.129 1.00 97.44 204 THR A O 1
ATOM 1613 N N . ILE A 1 205 ? 9.181 13.169 -2.394 1.00 97.06 205 ILE A N 1
ATOM 1614 C CA . ILE A 1 205 ? 8.712 14.536 -2.108 1.00 97.06 205 ILE A CA 1
ATOM 1615 C C . ILE A 1 205 ? 7.746 15.063 -3.175 1.00 97.06 205 ILE A C 1
ATOM 1617 O O . ILE A 1 205 ? 6.784 15.758 -2.841 1.00 97.06 205 ILE A O 1
ATOM 1621 N N . ASP A 1 206 ? 7.940 14.701 -4.446 1.00 97.56 206 ASP A N 1
ATOM 1622 C CA . ASP A 1 206 ? 7.035 15.106 -5.525 1.00 97.56 206 ASP A CA 1
ATOM 1623 C C . ASP A 1 206 ? 5.669 14.442 -5.344 1.00 97.56 206 ASP A C 1
ATOM 1625 O O . ASP A 1 206 ? 4.629 15.098 -5.448 1.00 97.56 206 ASP A O 1
ATOM 1629 N N . GLY A 1 207 ? 5.681 13.149 -4.996 1.00 97.81 207 GLY A N 1
ATOM 1630 C CA . GLY A 1 207 ? 4.483 12.395 -4.645 1.00 97.81 207 GLY A CA 1
ATOM 1631 C C . GLY A 1 207 ? 3.723 13.039 -3.483 1.00 97.81 207 GLY A C 1
ATOM 1632 O O . GLY A 1 207 ? 2.527 13.313 -3.603 1.00 97.81 207 GLY A O 1
ATOM 1633 N N . ALA A 1 208 ? 4.427 13.353 -2.391 1.00 98.38 208 ALA A N 1
ATOM 1634 C CA . ALA A 1 208 ? 3.854 14.025 -1.225 1.00 98.38 208 ALA A CA 1
ATOM 1635 C C . ALA A 1 208 ? 3.257 15.397 -1.570 1.00 98.38 208 ALA A C 1
ATOM 1637 O O . ALA A 1 208 ? 2.153 15.714 -1.131 1.00 98.38 208 ALA A O 1
ATOM 1638 N N . THR A 1 209 ? 3.946 16.174 -2.407 1.00 98.31 209 THR A N 1
ATOM 1639 C CA . THR A 1 209 ? 3.533 17.528 -2.802 1.00 98.31 209 THR A CA 1
ATOM 1640 C C . THR A 1 209 ? 2.201 17.540 -3.551 1.00 98.31 209 THR A C 1
ATOM 1642 O O . THR A 1 209 ? 1.395 18.447 -3.354 1.00 98.31 209 THR A O 1
ATOM 1645 N N . ILE A 1 210 ? 1.942 16.550 -4.413 1.00 97.56 210 ILE A N 1
ATOM 1646 C CA . ILE A 1 210 ? 0.734 16.542 -5.257 1.00 97.56 210 ILE A CA 1
ATOM 1647 C C . ILE A 1 210 ? -0.360 15.581 -4.781 1.00 97.56 210 ILE A C 1
ATOM 1649 O O . ILE A 1 210 ? -1.425 15.535 -5.404 1.00 97.56 210 ILE A O 1
ATOM 1653 N N . MET A 1 211 ? -0.126 14.825 -3.702 1.00 97.62 211 MET A N 1
ATOM 1654 C CA . MET A 1 211 ? -1.043 13.787 -3.217 1.00 97.62 211 MET A CA 1
ATOM 1655 C C . MET A 1 211 ? -2.467 14.313 -3.013 1.00 97.62 211 MET A C 1
ATOM 1657 O O . MET A 1 211 ? -3.420 13.721 -3.518 1.00 97.62 211 MET A O 1
ATOM 1661 N N . GLU A 1 212 ? -2.625 15.458 -2.344 1.00 94.12 212 GLU A N 1
ATOM 1662 C CA . GLU A 1 212 ? -3.941 16.070 -2.132 1.00 94.12 212 GLU A CA 1
ATOM 1663 C C . GLU A 1 212 ? -4.686 16.283 -3.461 1.00 94.12 212 GLU A C 1
ATOM 1665 O O . GLU A 1 212 ? -5.850 15.902 -3.598 1.00 94.12 212 GLU A O 1
ATOM 1670 N N . SER A 1 213 ? -4.008 16.838 -4.469 1.00 96.44 213 SER A N 1
ATOM 1671 C CA . SER A 1 213 ? -4.598 17.087 -5.787 1.00 96.44 213 SER A CA 1
ATOM 1672 C C . SER A 1 213 ? -5.011 15.786 -6.480 1.00 96.44 213 SER A C 1
ATOM 1674 O O . SER A 1 213 ? -6.091 15.708 -7.070 1.00 96.44 213 SER A O 1
ATOM 1676 N N . VAL A 1 214 ? -4.191 14.734 -6.383 1.00 97.38 214 VAL A N 1
ATOM 1677 C CA . VAL A 1 214 ? -4.531 13.403 -6.908 1.00 97.38 214 VAL A CA 1
ATOM 1678 C C . VAL A 1 214 ? -5.805 12.883 -6.234 1.00 97.38 214 VAL A C 1
ATOM 1680 O O . VAL A 1 214 ? -6.760 12.508 -6.919 1.00 97.38 214 VAL A O 1
ATOM 1683 N N . LEU A 1 215 ? -5.876 12.928 -4.906 1.00 92.31 215 LEU A N 1
ATOM 1684 C CA . LEU A 1 215 ? -7.021 12.413 -4.154 1.00 92.31 215 LEU A CA 1
ATOM 1685 C C . LEU A 1 215 ? -8.305 13.222 -4.404 1.00 92.31 215 LEU A C 1
ATOM 1687 O O . LEU A 1 215 ? -9.370 12.630 -4.578 1.00 92.31 215 LEU A O 1
ATOM 1691 N N . ILE A 1 216 ? -8.224 14.554 -4.496 1.00 87.81 216 ILE A N 1
ATOM 1692 C CA . ILE A 1 216 ? -9.378 15.423 -4.791 1.00 87.81 216 ILE A CA 1
ATOM 1693 C C . ILE A 1 216 ? -9.948 15.147 -6.185 1.00 87.81 216 ILE A C 1
ATOM 1695 O O . ILE A 1 216 ? -11.171 15.093 -6.353 1.00 87.81 216 ILE A O 1
ATOM 1699 N N . ASN A 1 217 ? -9.076 14.978 -7.180 1.00 90.62 217 ASN A N 1
ATOM 1700 C CA . ASN A 1 217 ? -9.491 14.842 -8.572 1.00 90.62 217 ASN A CA 1
ATOM 1701 C C . ASN A 1 217 ? -10.050 13.452 -8.886 1.00 90.62 217 ASN A C 1
ATOM 1703 O O . ASN A 1 217 ? -11.040 13.345 -9.609 1.00 90.62 217 ASN A O 1
ATOM 1707 N N . TYR A 1 218 ? -9.442 12.392 -8.346 1.00 91.44 218 TYR A N 1
ATOM 1708 C CA . TYR A 1 218 ? -9.813 11.016 -8.698 1.00 91.44 218 TYR A CA 1
ATOM 1709 C C . TYR A 1 218 ? -10.706 10.332 -7.660 1.00 91.44 218 TYR A C 1
ATOM 1711 O O . TYR A 1 218 ? -11.413 9.389 -8.016 1.00 91.44 218 TYR A O 1
ATOM 1719 N N . LYS A 1 219 ? -10.713 10.815 -6.408 1.00 87.56 219 LYS A N 1
ATOM 1720 C CA . LYS A 1 219 ? -11.505 10.280 -5.284 1.00 87.56 219 LYS A CA 1
ATOM 1721 C C . LYS A 1 219 ? -11.475 8.743 -5.204 1.00 87.56 219 LYS A C 1
ATOM 1723 O O . LYS A 1 219 ? -12.538 8.116 -5.228 1.00 87.56 219 LYS A O 1
ATOM 1728 N N . PRO A 1 220 ? -10.284 8.120 -5.196 1.00 90.94 220 PRO A N 1
ATOM 1729 C CA . PRO A 1 220 ? -10.187 6.669 -5.238 1.00 90.94 220 PRO A CA 1
ATOM 1730 C C . PRO A 1 220 ? -10.613 6.018 -3.918 1.00 90.94 220 PRO A C 1
ATOM 1732 O O . PRO A 1 220 ? -10.422 6.590 -2.843 1.00 90.94 220 PRO A O 1
ATOM 1735 N N . SER A 1 221 ? -11.124 4.786 -3.988 1.00 82.62 221 SER A N 1
ATOM 1736 C CA . SER A 1 221 ? -11.286 3.943 -2.794 1.00 82.62 221 SER A CA 1
ATOM 1737 C C . SER A 1 221 ? -9.939 3.416 -2.295 1.00 82.62 221 SER A C 1
ATOM 1739 O O . SER A 1 221 ? -9.761 3.230 -1.094 1.00 82.62 221 SER A O 1
ATOM 1741 N N . MET A 1 222 ? -8.981 3.234 -3.208 1.00 90.31 222 MET A N 1
ATOM 1742 C CA . MET A 1 222 ? -7.644 2.711 -2.937 1.00 90.31 222 MET A CA 1
ATOM 1743 C C . MET A 1 222 ? -6.581 3.443 -3.762 1.00 90.31 222 MET A C 1
ATOM 1745 O O . MET A 1 222 ? -6.800 3.752 -4.933 1.00 90.31 222 MET A O 1
ATOM 1749 N N . ILE A 1 223 ? -5.410 3.688 -3.181 1.00 96.12 223 ILE A N 1
ATOM 1750 C CA . ILE A 1 223 ? -4.256 4.239 -3.895 1.00 96.12 223 ILE A CA 1
ATOM 1751 C C . ILE A 1 223 ? -3.032 3.343 -3.693 1.00 96.12 223 ILE A C 1
ATOM 1753 O O . ILE A 1 223 ? -2.665 3.040 -2.561 1.00 96.12 223 ILE A O 1
ATOM 1757 N N . LEU A 1 224 ? -2.414 2.909 -4.791 1.00 98.12 224 LEU A N 1
ATOM 1758 C CA . LEU A 1 224 ? -1.158 2.156 -4.787 1.00 98.12 224 LEU A CA 1
ATOM 1759 C C . LEU A 1 224 ? -0.024 3.162 -4.905 1.00 98.12 224 LEU A C 1
ATOM 1761 O O . LEU A 1 224 ? 0.024 3.902 -5.884 1.00 98.12 224 LEU A O 1
ATOM 1765 N N . ILE A 1 225 ? 0.862 3.215 -3.919 1.00 98.75 225 ILE A N 1
ATOM 1766 C CA . ILE A 1 225 ? 1.935 4.206 -3.855 1.00 98.75 225 ILE A CA 1
ATOM 1767 C C . ILE A 1 225 ? 3.267 3.490 -4.069 1.00 98.75 225 ILE A C 1
ATOM 1769 O O . ILE A 1 225 ? 3.644 2.625 -3.277 1.00 98.75 225 ILE A O 1
ATOM 1773 N N . LEU A 1 226 ? 3.984 3.874 -5.126 1.00 98.62 226 LEU A N 1
ATOM 1774 C CA . LEU A 1 226 ? 5.319 3.373 -5.452 1.00 98.62 226 LEU A CA 1
ATOM 1775 C C . LEU A 1 226 ? 6.243 4.532 -5.836 1.00 98.62 226 LEU A C 1
ATOM 1777 O O . LEU A 1 226 ? 6.253 4.989 -6.978 1.00 98.62 226 LEU A O 1
ATOM 1781 N N . PHE A 1 227 ? 7.030 4.979 -4.862 1.00 97.69 227 PHE A N 1
ATOM 1782 C CA . PHE A 1 227 ? 8.063 6.002 -5.008 1.00 97.69 227 PHE A CA 1
ATOM 1783 C C . PHE A 1 227 ? 9.340 5.560 -4.293 1.00 97.69 227 PHE A C 1
ATOM 1785 O O . PHE A 1 227 ? 9.324 4.631 -3.487 1.00 97.69 227 PHE A O 1
ATOM 1792 N N . GLY A 1 228 ? 10.437 6.266 -4.563 1.00 94.88 228 GLY A N 1
ATOM 1793 C CA . GLY A 1 228 ? 11.710 6.091 -3.869 1.00 94.88 228 GLY A CA 1
ATOM 1794 C C . GLY A 1 228 ? 12.848 5.636 -4.773 1.00 94.88 228 GLY A C 1
ATOM 1795 O O . GLY A 1 228 ? 14.008 5.826 -4.420 1.00 94.88 228 GLY A O 1
ATOM 1796 N N . THR A 1 229 ? 12.554 5.089 -5.959 1.00 93.81 229 THR A N 1
ATOM 1797 C CA . THR A 1 229 ? 13.586 4.634 -6.904 1.00 93.81 229 THR A CA 1
ATOM 1798 C C . THR A 1 229 ? 14.576 5.754 -7.207 1.00 93.81 229 THR A C 1
ATOM 1800 O O . THR A 1 229 ? 15.783 5.547 -7.095 1.00 93.81 229 THR A O 1
ATOM 1803 N N . HIS A 1 230 ? 14.087 6.953 -7.526 1.00 91.88 230 HIS A N 1
ATOM 1804 C CA . HIS A 1 230 ? 14.924 8.102 -7.883 1.00 91.88 230 HIS A CA 1
ATOM 1805 C C . HIS A 1 230 ? 15.613 8.738 -6.674 1.00 91.88 230 HIS A C 1
ATOM 1807 O O . HIS A 1 230 ? 16.755 9.179 -6.794 1.00 91.88 230 HIS A O 1
ATOM 1813 N N . ASP A 1 231 ? 14.995 8.700 -5.493 1.00 93.00 231 ASP A N 1
ATOM 1814 C CA . ASP A 1 231 ? 15.618 9.139 -4.241 1.00 93.00 231 ASP A CA 1
ATOM 1815 C C . ASP A 1 231 ? 16.920 8.361 -3.977 1.00 93.00 231 ASP A C 1
ATOM 1817 O O . ASP A 1 231 ? 17.921 8.949 -3.581 1.00 93.00 231 ASP A O 1
ATOM 1821 N N . THR A 1 232 ? 16.972 7.069 -4.336 1.00 86.50 232 THR A N 1
ATOM 1822 C CA . THR A 1 232 ? 18.202 6.256 -4.215 1.00 86.50 232 THR A CA 1
ATOM 1823 C C . THR A 1 232 ? 19.322 6.612 -5.204 1.00 86.50 232 THR A C 1
ATOM 1825 O O . THR A 1 232 ? 20.427 6.078 -5.095 1.00 86.50 232 THR A O 1
ATOM 1828 N N . VAL A 1 233 ? 19.062 7.474 -6.197 1.00 81.06 233 VAL A N 1
ATOM 1829 C CA . VAL A 1 233 ? 20.078 7.949 -7.157 1.00 81.06 233 VAL A CA 1
ATOM 1830 C C . VAL A 1 233 ? 20.885 9.106 -6.567 1.00 81.06 233 VAL A C 1
ATOM 1832 O O . VAL A 1 233 ? 22.077 9.236 -6.857 1.00 81.06 233 VAL A O 1
ATOM 1835 N N . ILE A 1 234 ? 20.259 9.942 -5.735 1.00 64.62 234 ILE A N 1
ATOM 1836 C CA . ILE A 1 234 ? 20.884 11.126 -5.146 1.00 64.62 234 ILE A CA 1
ATOM 1837 C C . ILE A 1 234 ? 21.355 10.782 -3.733 1.00 64.62 234 ILE A C 1
ATOM 1839 O O . ILE A 1 234 ? 20.550 10.602 -2.830 1.00 64.62 234 ILE A O 1
ATOM 1843 N N . ALA A 1 235 ? 22.670 10.787 -3.508 1.00 59.12 235 ALA A N 1
ATOM 1844 C CA . ALA A 1 235 ? 23.300 10.541 -2.202 1.00 59.12 235 ALA A CA 1
ATOM 1845 C C . ALA A 1 235 ? 23.019 11.623 -1.122 1.00 59.12 235 ALA A C 1
ATOM 1847 O O . ALA A 1 235 ? 23.830 11.806 -0.221 1.00 59.12 235 ALA A O 1
ATOM 1848 N N . GLN A 1 236 ? 21.930 12.387 -1.242 1.00 61.75 236 GLN A N 1
ATOM 1849 C CA . GLN A 1 236 ? 21.561 13.495 -0.351 1.00 61.75 236 GLN A CA 1
ATOM 1850 C C . GLN A 1 236 ? 20.145 13.376 0.226 1.00 61.75 236 GLN A C 1
ATOM 1852 O O . GLN A 1 236 ? 19.787 14.203 1.058 1.00 61.75 236 GLN A O 1
ATOM 1857 N N . VAL A 1 237 ? 19.334 12.404 -0.211 1.00 81.25 237 VAL A N 1
ATOM 1858 C CA . VAL A 1 237 ? 18.023 12.165 0.408 1.00 81.25 237 VAL A CA 1
ATOM 1859 C C . VAL A 1 237 ? 18.199 11.113 1.495 1.00 81.25 237 VAL A C 1
ATOM 1861 O O . VAL A 1 237 ? 18.547 9.968 1.210 1.00 81.25 237 VAL A O 1
ATOM 1864 N N . GLU A 1 238 ? 17.971 11.506 2.744 1.00 92.00 238 GLU A N 1
ATOM 1865 C CA . GLU A 1 238 ? 18.002 10.581 3.872 1.00 92.00 238 GLU A CA 1
ATOM 1866 C C . GLU A 1 238 ? 16.794 9.635 3.807 1.00 92.00 238 GLU A C 1
ATOM 1868 O O . GLU A 1 238 ? 15.673 10.054 3.507 1.00 92.00 238 GLU A O 1
ATOM 1873 N N . ILE A 1 239 ? 16.984 8.360 4.163 1.00 94.44 239 ILE A N 1
ATOM 1874 C CA . ILE A 1 239 ? 15.890 7.368 4.221 1.00 94.44 239 ILE A CA 1
ATOM 1875 C C . ILE A 1 239 ? 14.735 7.880 5.087 1.00 94.44 239 ILE A C 1
ATOM 1877 O O . ILE A 1 239 ? 13.566 7.687 4.756 1.00 94.44 239 ILE A O 1
ATOM 1881 N N . GLN A 1 240 ? 15.052 8.570 6.184 1.00 95.12 240 GLN A N 1
ATOM 1882 C CA . GLN A 1 240 ? 14.035 9.120 7.069 1.00 95.12 240 GLN A CA 1
ATOM 1883 C C . GLN A 1 240 ? 13.176 10.187 6.377 1.00 95.12 240 GLN A C 1
ATOM 1885 O O . GLN A 1 240 ? 11.970 10.230 6.617 1.00 95.12 240 GLN A O 1
ATOM 1890 N N . ASP A 1 241 ? 13.749 11.003 5.490 1.00 95.81 241 ASP A N 1
ATOM 1891 C CA . ASP A 1 241 ? 12.987 11.985 4.715 1.00 95.81 241 ASP A CA 1
ATOM 1892 C C . ASP A 1 241 ? 12.069 11.293 3.706 1.00 95.81 241 ASP A C 1
ATOM 1894 O O . ASP A 1 241 ? 10.903 11.671 3.574 1.00 95.81 241 ASP A O 1
ATOM 1898 N N . MET A 1 242 ? 12.540 10.213 3.073 1.00 96.94 242 MET A N 1
ATOM 1899 C CA . MET A 1 242 ? 11.698 9.376 2.214 1.00 96.94 242 MET A CA 1
ATOM 1900 C C . MET A 1 242 ? 10.497 8.823 2.995 1.00 96.94 242 MET A C 1
ATOM 1902 O O . MET A 1 242 ? 9.358 8.947 2.546 1.00 96.94 242 MET A O 1
ATOM 1906 N N . ILE A 1 243 ? 10.719 8.272 4.195 1.00 97.88 243 ILE A N 1
ATOM 1907 C CA . ILE A 1 243 ? 9.647 7.759 5.065 1.00 97.88 243 ILE A CA 1
ATOM 1908 C C . ILE A 1 243 ? 8.704 8.880 5.523 1.00 97.88 243 ILE A C 1
ATOM 1910 O O . ILE A 1 243 ? 7.489 8.678 5.551 1.00 97.88 243 ILE A O 1
ATOM 1914 N N . ASN A 1 244 ? 9.215 10.076 5.823 1.00 97.50 244 ASN A N 1
ATOM 1915 C CA . ASN A 1 244 ? 8.384 11.231 6.173 1.00 97.50 244 ASN A CA 1
ATOM 1916 C C . ASN A 1 244 ? 7.472 11.643 5.003 1.00 97.50 244 ASN A C 1
ATOM 1918 O O . ASN A 1 244 ? 6.287 11.915 5.208 1.00 97.50 244 ASN A O 1
ATOM 1922 N N . ASN A 1 245 ? 7.983 11.616 3.770 1.00 98.38 245 ASN A N 1
ATOM 1923 C CA . ASN A 1 245 ? 7.197 11.881 2.564 1.00 98.38 245 ASN A CA 1
ATOM 1924 C C . ASN A 1 245 ? 6.128 10.801 2.323 1.00 98.38 245 ASN A C 1
ATOM 1926 O O . ASN A 1 245 ? 4.973 11.133 2.042 1.00 98.38 245 ASN A O 1
ATOM 1930 N N . ILE A 1 246 ? 6.473 9.517 2.500 1.00 98.56 246 ILE A N 1
ATOM 1931 C CA . ILE A 1 246 ? 5.496 8.415 2.482 1.00 98.56 246 ILE A CA 1
ATOM 1932 C C . ILE A 1 246 ? 4.411 8.646 3.542 1.00 98.56 246 ILE A C 1
ATOM 1934 O O . ILE A 1 246 ? 3.223 8.518 3.246 1.00 98.56 246 ILE A O 1
ATOM 1938 N N . ASN A 1 247 ? 4.790 9.041 4.759 1.00 96.81 247 ASN A N 1
ATOM 1939 C CA . ASN A 1 247 ? 3.839 9.298 5.834 1.00 96.81 247 ASN A CA 1
ATOM 1940 C C . ASN A 1 247 ? 2.874 10.445 5.506 1.00 96.81 247 ASN A C 1
ATOM 1942 O O . ASN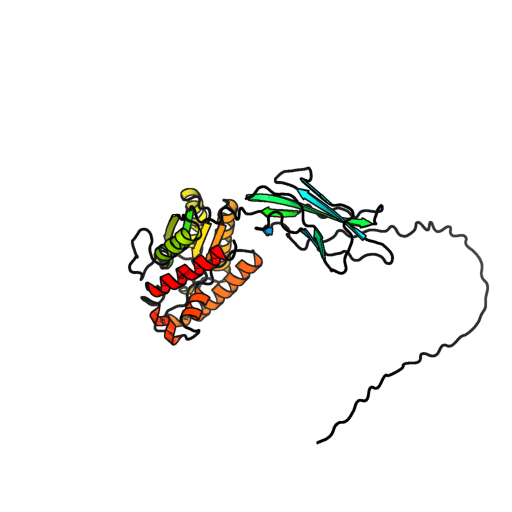 A 1 247 ? 1.683 10.335 5.799 1.00 96.81 247 ASN A O 1
ATOM 1946 N N . THR A 1 248 ? 3.355 11.515 4.869 1.00 97.06 248 THR A N 1
ATOM 1947 C CA . THR A 1 248 ? 2.500 12.599 4.360 1.00 97.06 248 THR A CA 1
ATOM 1948 C C . THR A 1 248 ? 1.468 12.058 3.371 1.00 97.06 248 THR A C 1
ATOM 1950 O O . THR A 1 248 ? 0.273 12.293 3.534 1.00 97.06 248 THR A O 1
ATOM 1953 N N . MET A 1 249 ? 1.905 11.252 2.399 1.00 98.38 249 MET A N 1
ATOM 1954 C CA . MET A 1 249 ? 1.019 10.639 1.407 1.00 98.38 249 MET A CA 1
ATOM 1955 C C . MET A 1 249 ? -0.051 9.726 2.029 1.00 98.38 249 MET A C 1
ATOM 1957 O O . MET A 1 249 ? -1.224 9.799 1.664 1.00 98.38 249 MET A O 1
ATOM 1961 N N . VAL A 1 250 ? 0.343 8.888 2.990 1.00 94.12 250 VAL A N 1
ATOM 1962 C CA . VAL A 1 250 ? -0.554 7.982 3.727 1.00 94.12 250 VAL A CA 1
ATOM 1963 C C . VAL A 1 250 ? -1.567 8.756 4.570 1.00 94.12 250 VAL A C 1
ATOM 1965 O O . VAL A 1 250 ? -2.752 8.421 4.575 1.00 94.12 250 VAL A O 1
ATOM 1968 N N . THR A 1 251 ? -1.117 9.806 5.262 1.00 85.69 251 THR A N 1
ATOM 1969 C CA . THR A 1 251 ? -1.981 10.645 6.105 1.00 85.69 251 THR A CA 1
ATOM 1970 C C . THR A 1 251 ? -3.052 11.338 5.264 1.00 85.69 251 THR A C 1
ATOM 1972 O O . THR A 1 251 ? -4.228 11.298 5.625 1.00 85.69 251 THR A O 1
ATOM 1975 N N . GLU A 1 252 ? -2.677 11.891 4.107 1.00 86.44 252 GLU A N 1
ATOM 1976 C CA . GLU A 1 252 ? -3.624 12.500 3.164 1.00 86.44 252 GLU A CA 1
ATOM 1977 C C . GLU A 1 252 ? -4.639 11.491 2.608 1.00 86.44 252 GLU A C 1
ATOM 1979 O O . GLU A 1 252 ? -5.825 11.811 2.495 1.00 86.44 252 GLU A O 1
ATOM 1984 N N . ALA A 1 253 ? -4.204 10.265 2.290 1.00 88.88 253 ALA A N 1
ATOM 1985 C CA . ALA A 1 253 ? -5.098 9.207 1.820 1.00 88.88 253 ALA A CA 1
ATOM 1986 C C . ALA A 1 253 ? -6.179 8.888 2.865 1.00 88.88 253 ALA A C 1
ATOM 1988 O O . ALA A 1 253 ? -7.376 8.953 2.562 1.00 88.88 253 ALA A O 1
ATOM 1989 N N . PHE A 1 254 ? -5.782 8.640 4.116 1.00 82.69 254 PHE A N 1
ATOM 1990 C CA . PHE A 1 254 ? -6.738 8.348 5.185 1.00 82.69 254 PHE A CA 1
ATOM 1991 C C . PHE A 1 254 ? -7.650 9.523 5.517 1.00 82.69 254 PHE A C 1
ATOM 1993 O O . PHE A 1 254 ? -8.852 9.315 5.691 1.00 82.69 254 PHE A O 1
ATOM 2000 N N . ALA A 1 255 ? -7.123 10.751 5.541 1.00 78.75 255 ALA A N 1
ATOM 2001 C CA . ALA A 1 255 ? -7.916 11.957 5.785 1.00 78.75 255 ALA A CA 1
ATOM 2002 C C . ALA A 1 255 ? -9.072 12.123 4.779 1.00 78.75 255 ALA A C 1
ATOM 2004 O O . ALA A 1 255 ? -10.053 12.809 5.063 1.00 78.75 255 ALA A O 1
ATOM 2005 N N . ARG A 1 256 ? -8.982 11.471 3.612 1.00 82.06 256 ARG A N 1
ATOM 2006 C CA . ARG A 1 256 ? -9.981 11.516 2.533 1.00 82.06 256 ARG A CA 1
ATOM 2007 C C . ARG A 1 256 ? -10.739 10.201 2.348 1.00 82.06 256 ARG A C 1
ATOM 2009 O O . ARG A 1 256 ? -11.511 10.075 1.400 1.00 82.06 256 ARG A O 1
ATOM 2016 N N . GLY A 1 257 ? -10.557 9.239 3.253 1.00 76.19 257 GLY A N 1
ATOM 2017 C CA . GLY A 1 257 ? -11.219 7.935 3.194 1.00 76.19 257 GLY A CA 1
ATOM 2018 C C . GLY A 1 257 ? -10.728 7.031 2.058 1.00 76.19 257 GLY A C 1
ATOM 2019 O O . GLY A 1 257 ? -11.465 6.139 1.636 1.00 76.19 257 GLY A O 1
ATOM 2020 N N . THR A 1 258 ? -9.513 7.261 1.555 1.00 83.12 258 THR A N 1
ATOM 2021 C CA . THR A 1 258 ? -8.824 6.400 0.587 1.00 83.12 258 THR A CA 1
ATOM 2022 C C . THR A 1 258 ? -7.902 5.437 1.332 1.00 83.12 258 THR A C 1
ATOM 2024 O O . THR A 1 258 ? -7.161 5.853 2.219 1.00 83.12 258 THR A O 1
ATOM 2027 N N . LEU A 1 259 ? -7.904 4.158 0.952 1.00 86.38 259 LEU A N 1
ATOM 2028 C CA . LEU A 1 259 ? -6.993 3.152 1.497 1.00 86.38 259 LEU A CA 1
ATOM 2029 C C . LEU A 1 259 ? -5.631 3.186 0.773 1.00 86.38 259 LEU A C 1
ATOM 2031 O O . LEU A 1 259 ? -5.581 2.860 -0.416 1.00 86.38 259 LEU A O 1
ATOM 2035 N N . PRO A 1 260 ? -4.521 3.553 1.438 1.00 93.69 260 PRO A N 1
ATOM 2036 C CA . PRO A 1 260 ? -3.193 3.450 0.847 1.00 93.69 260 PRO A CA 1
ATOM 2037 C C . PRO A 1 260 ? -2.663 2.010 0.901 1.00 93.69 260 PRO A C 1
ATOM 2039 O O . PRO A 1 260 ? -2.749 1.339 1.931 1.00 93.69 260 PRO A O 1
ATOM 2042 N N . VAL A 1 261 ? -2.055 1.569 -0.200 1.00 96.19 261 VAL A N 1
ATOM 2043 C CA . VAL A 1 261 ? -1.243 0.348 -0.289 1.00 96.19 261 VAL A CA 1
ATOM 2044 C C . VAL A 1 261 ? 0.156 0.760 -0.734 1.00 96.19 261 VAL A C 1
ATOM 2046 O O . VAL A 1 261 ? 0.313 1.425 -1.758 1.00 96.19 261 VAL A O 1
ATOM 2049 N N . LEU A 1 262 ? 1.173 0.401 0.043 1.00 98.56 262 LEU A N 1
ATOM 2050 C CA . LEU A 1 262 ? 2.555 0.816 -0.197 1.00 98.56 262 LEU A CA 1
ATOM 2051 C C . LEU A 1 262 ? 3.336 -0.296 -0.895 1.00 98.56 262 LEU A C 1
ATOM 2053 O O . LEU A 1 262 ? 3.289 -1.443 -0.463 1.00 98.56 262 LEU A O 1
ATOM 2057 N N . GLY A 1 263 ? 4.059 0.033 -1.962 1.00 98.62 263 GLY A N 1
ATOM 2058 C CA . GLY A 1 263 ? 4.916 -0.906 -2.684 1.00 98.62 263 GLY A CA 1
ATOM 2059 C C . GLY A 1 263 ? 6.377 -0.734 -2.290 1.00 98.62 263 GLY A C 1
ATOM 2060 O O . GLY A 1 263 ? 6.872 0.392 -2.252 1.00 98.62 263 GLY A O 1
ATOM 2061 N N . THR A 1 264 ? 7.087 -1.833 -2.030 1.00 98.81 264 THR A N 1
ATOM 2062 C CA . THR A 1 264 ? 8.553 -1.780 -1.903 1.00 98.81 264 THR A CA 1
ATOM 2063 C C . THR A 1 264 ? 9.199 -1.447 -3.252 1.00 98.81 264 THR A C 1
ATOM 2065 O O . THR A 1 264 ? 8.691 -1.823 -4.309 1.00 98.81 264 THR A O 1
ATOM 2068 N N . ILE A 1 265 ? 10.334 -0.744 -3.242 1.00 98.25 265 ILE A N 1
ATOM 2069 C CA . ILE A 1 265 ? 11.097 -0.467 -4.466 1.00 98.25 265 ILE A CA 1
ATOM 2070 C C . ILE A 1 265 ? 11.604 -1.810 -5.028 1.00 98.25 265 ILE A C 1
ATOM 2072 O O . ILE A 1 265 ? 12.206 -2.585 -4.269 1.00 98.25 265 ILE A O 1
ATOM 2076 N N . PRO A 1 266 ? 11.402 -2.121 -6.323 1.00 98.06 266 PRO A N 1
ATOM 2077 C CA . PRO A 1 266 ? 11.953 -3.333 -6.931 1.00 98.06 266 PRO A CA 1
ATOM 2078 C C . PRO A 1 266 ? 13.495 -3.343 -6.879 1.00 98.06 266 PRO A C 1
ATOM 2080 O O . PRO A 1 266 ? 14.117 -2.302 -6.661 1.00 98.06 266 PRO A O 1
ATOM 2083 N N . PRO A 1 267 ? 14.153 -4.503 -7.051 1.00 97.50 267 PRO A N 1
ATOM 2084 C CA . PRO A 1 267 ? 15.604 -4.526 -7.198 1.00 97.50 267 PRO A CA 1
ATOM 2085 C C . PRO A 1 267 ? 16.048 -3.725 -8.432 1.00 97.50 267 PRO A C 1
ATOM 2087 O O . PRO A 1 267 ? 15.254 -3.447 -9.330 1.00 97.50 267 PRO A O 1
ATOM 2090 N N . VAL A 1 268 ? 17.332 -3.378 -8.492 1.00 95.44 268 VAL A N 1
ATOM 2091 C CA . VAL A 1 268 ? 17.957 -2.870 -9.726 1.00 95.44 268 VAL A CA 1
ATOM 2092 C C . VAL A 1 268 ? 18.515 -4.030 -10.535 1.00 95.44 268 VAL A C 1
ATOM 2094 O O . VAL A 1 268 ? 18.842 -5.078 -9.985 1.00 95.44 268 VAL A O 1
ATOM 2097 N N . ASN A 1 269 ? 18.680 -3.841 -11.842 1.00 96.56 269 ASN A N 1
ATOM 2098 C CA . ASN A 1 269 ? 19.333 -4.837 -12.680 1.00 96.56 269 ASN A CA 1
ATOM 2099 C C . ASN A 1 269 ? 20.811 -4.985 -12.258 1.00 96.56 269 ASN A C 1
ATOM 2101 O O . ASN A 1 269 ? 21.596 -4.046 -12.479 1.00 96.56 269 ASN A O 1
ATOM 2105 N N . PRO A 1 270 ? 21.232 -6.143 -11.711 1.00 95.12 270 PRO A N 1
ATOM 2106 C CA . PRO A 1 270 ? 22.594 -6.319 -11.210 1.00 95.12 270 PRO A CA 1
ATOM 2107 C C . PRO A 1 270 ? 23.635 -6.385 -12.337 1.00 95.12 270 PRO A C 1
ATOM 2109 O O . PRO A 1 270 ? 24.822 -6.193 -12.092 1.00 95.12 270 PRO A O 1
ATOM 2112 N N . ALA A 1 271 ? 23.208 -6.588 -13.590 1.00 95.12 271 ALA A N 1
ATOM 2113 C CA . ALA A 1 271 ? 24.079 -6.512 -14.762 1.00 95.12 271 ALA A CA 1
ATOM 2114 C C . ALA A 1 271 ? 24.331 -5.068 -15.248 1.00 95.12 271 ALA A C 1
ATOM 2116 O O . ALA A 1 271 ? 25.030 -4.865 -16.242 1.00 95.12 271 ALA A O 1
ATOM 2117 N N . SER A 1 272 ? 23.758 -4.058 -14.585 1.00 94.12 272 SER A N 1
ATOM 2118 C CA . SER A 1 272 ? 23.912 -2.647 -14.948 1.00 94.12 272 SER A CA 1
ATOM 2119 C C . SER A 1 272 ? 24.974 -1.929 -14.110 1.00 94.12 272 SER A C 1
ATOM 2121 O O . SER A 1 272 ? 25.354 -2.361 -13.023 1.00 94.12 272 SER A O 1
ATOM 2123 N N . GLN A 1 273 ? 25.395 -0.746 -14.565 1.00 90.38 273 GLN A N 1
ATOM 2124 C CA . GLN A 1 273 ? 26.294 0.134 -13.802 1.00 90.38 273 GLN A CA 1
ATOM 2125 C C . GLN A 1 273 ? 25.710 0.606 -12.454 1.00 90.38 273 GLN A C 1
ATOM 2127 O O . GLN A 1 273 ? 26.439 1.123 -11.609 1.00 90.38 273 GLN A O 1
ATOM 2132 N N . HIS A 1 274 ? 24.404 0.426 -12.246 1.00 88.81 274 HIS A N 1
ATOM 2133 C CA . HIS A 1 274 ? 23.672 0.887 -11.072 1.00 88.81 274 HIS A CA 1
ATOM 2134 C C . HIS A 1 274 ? 23.509 -0.187 -9.985 1.00 88.81 274 HIS A C 1
ATOM 2136 O O . HIS A 1 274 ? 22.876 0.097 -8.972 1.00 88.81 274 HIS A O 1
ATOM 2142 N N . TYR A 1 275 ? 24.116 -1.375 -10.133 1.00 89.19 275 TYR A N 1
ATOM 2143 C CA . TYR A 1 275 ? 23.974 -2.511 -9.203 1.00 89.19 275 TYR A CA 1
ATOM 2144 C C . TYR A 1 275 ? 24.203 -2.156 -7.718 1.00 89.19 275 TYR A C 1
ATOM 2146 O O . TYR A 1 275 ? 23.546 -2.695 -6.834 1.00 89.19 275 TYR A O 1
ATOM 2154 N N . LYS A 1 276 ? 25.079 -1.184 -7.421 1.00 90.38 276 LYS A N 1
ATOM 2155 C CA . LYS A 1 276 ? 25.356 -0.725 -6.045 1.00 90.38 276 LYS A CA 1
ATOM 2156 C C . LYS A 1 276 ? 24.142 -0.108 -5.337 1.00 90.38 276 LYS A C 1
ATOM 2158 O O . LYS A 1 276 ? 24.136 -0.060 -4.110 1.00 90.38 276 LYS A O 1
ATOM 2163 N N . ARG A 1 277 ? 23.114 0.334 -6.076 1.00 91.56 277 ARG A N 1
ATOM 2164 C CA . ARG A 1 277 ? 21.860 0.862 -5.503 1.00 91.56 277 ARG A CA 1
ATOM 2165 C C . ARG A 1 277 ? 21.060 -0.200 -4.749 1.00 91.56 277 ARG A C 1
ATOM 2167 O O . ARG A 1 277 ? 20.224 0.159 -3.930 1.00 91.56 277 ARG A O 1
ATOM 2174 N N . GLN A 1 278 ? 21.347 -1.486 -4.958 1.00 93.25 278 GLN A N 1
ATOM 2175 C CA . GLN A 1 278 ? 20.666 -2.573 -4.259 1.00 93.25 278 GLN A CA 1
ATOM 2176 C C . GLN A 1 278 ? 20.748 -2.436 -2.727 1.00 93.25 278 GLN A C 1
ATOM 2178 O O . GLN A 1 278 ? 19.779 -2.751 -2.040 1.00 93.25 278 GLN A O 1
ATOM 2183 N N . ALA A 1 279 ? 21.866 -1.920 -2.197 1.00 93.44 279 ALA A N 1
ATOM 2184 C CA . ALA A 1 279 ? 22.056 -1.717 -0.760 1.00 93.44 279 ALA A CA 1
ATOM 2185 C C . ALA A 1 279 ? 21.083 -0.671 -0.188 1.00 93.44 279 ALA A C 1
ATOM 2187 O O . ALA A 1 279 ? 20.282 -0.996 0.684 1.00 93.44 279 ALA A O 1
ATOM 2188 N N . ILE A 1 280 ? 21.082 0.547 -0.740 1.00 94.25 280 ILE A N 1
ATOM 2189 C CA . ILE A 1 280 ? 20.206 1.634 -0.273 1.00 94.25 280 ILE A CA 1
ATOM 2190 C C . ILE A 1 280 ? 18.718 1.317 -0.505 1.00 94.25 280 ILE A C 1
ATOM 2192 O O . ILE A 1 280 ? 17.875 1.653 0.324 1.00 94.25 280 ILE A O 1
ATOM 2196 N N . ILE A 1 281 ? 18.387 0.593 -1.582 1.00 95.69 281 ILE A N 1
ATOM 2197 C CA . ILE A 1 281 ? 17.033 0.066 -1.816 1.00 95.69 281 ILE A CA 1
ATOM 2198 C C . ILE A 1 281 ? 16.630 -0.900 -0.697 1.00 95.69 281 ILE A C 1
ATOM 2200 O O . ILE A 1 281 ? 15.510 -0.824 -0.193 1.00 95.69 281 ILE A O 1
ATOM 2204 N N . GLY A 1 282 ? 17.532 -1.798 -0.291 1.00 96.19 282 GLY A N 1
ATOM 2205 C CA . GLY A 1 282 ? 17.302 -2.728 0.814 1.00 96.19 282 GLY A CA 1
ATOM 2206 C C . GLY A 1 282 ? 17.082 -2.019 2.152 1.00 96.19 282 GLY A C 1
ATOM 2207 O O . GLY A 1 282 ? 16.170 -2.386 2.896 1.00 96.19 282 GLY A O 1
ATOM 2208 N N . GLU A 1 283 ? 17.866 -0.979 2.436 1.00 96.50 283 GLU A N 1
ATOM 2209 C CA . GLU A 1 283 ? 17.721 -0.162 3.646 1.00 96.50 283 GLU A CA 1
ATOM 2210 C C . GLU A 1 283 ? 16.373 0.575 3.668 1.00 96.50 283 GLU A C 1
ATOM 2212 O O . GLU A 1 283 ? 15.612 0.428 4.626 1.00 96.50 283 GLU A O 1
ATOM 2217 N N . PHE A 1 284 ? 16.013 1.276 2.585 1.00 97.38 284 PHE A N 1
ATOM 2218 C CA . PHE A 1 284 ? 14.716 1.952 2.494 1.00 97.38 284 PHE A CA 1
ATOM 2219 C C . PHE A 1 284 ? 13.543 0.971 2.597 1.00 97.38 284 PHE A C 1
ATOM 2221 O O . PHE A 1 284 ? 12.617 1.199 3.372 1.00 97.38 284 PHE A O 1
ATOM 2228 N N . ASN A 1 285 ? 13.581 -0.148 1.866 1.00 98.56 285 ASN A N 1
ATOM 2229 C CA . ASN A 1 285 ? 12.519 -1.155 1.916 1.00 98.56 285 ASN A CA 1
ATOM 2230 C C . ASN A 1 285 ? 12.364 -1.765 3.315 1.00 98.56 285 ASN A C 1
ATOM 2232 O O . ASN A 1 285 ? 11.249 -2.104 3.712 1.00 98.56 285 ASN A O 1
ATOM 2236 N N . THR A 1 286 ? 13.457 -1.895 4.071 1.00 98.44 286 THR A N 1
ATOM 2237 C CA . THR A 1 286 ? 13.421 -2.357 5.464 1.00 98.44 286 THR A CA 1
ATOM 2238 C C . THR A 1 286 ? 12.690 -1.356 6.358 1.00 98.44 286 THR A C 1
ATOM 2240 O O . THR A 1 286 ? 11.821 -1.755 7.134 1.00 98.44 286 THR A O 1
ATOM 2243 N N . GLU A 1 287 ? 12.983 -0.062 6.231 1.00 98.31 287 GLU A N 1
ATOM 2244 C CA . GLU A 1 287 ? 12.281 0.976 6.997 1.00 98.31 287 GLU A CA 1
ATOM 2245 C C . GLU A 1 287 ? 10.818 1.137 6.558 1.00 98.31 287 GLU A C 1
ATOM 2247 O O . GLU A 1 287 ? 9.938 1.288 7.404 1.00 98.31 287 GLU A O 1
ATOM 2252 N N . LEU A 1 288 ? 10.518 1.001 5.263 1.00 98.56 288 LEU A N 1
ATOM 2253 C CA . LEU A 1 288 ? 9.148 1.025 4.748 1.00 98.56 288 LEU A CA 1
ATOM 2254 C C . LEU A 1 288 ? 8.310 -0.136 5.305 1.00 98.56 288 LEU A C 1
ATOM 2256 O O . LEU A 1 288 ? 7.162 0.071 5.700 1.00 98.56 288 LEU A O 1
ATOM 2260 N N . LYS A 1 289 ? 8.887 -1.344 5.385 1.00 98.00 289 LYS A N 1
ATOM 2261 C CA . LYS A 1 289 ? 8.257 -2.519 6.013 1.00 98.00 289 LYS A CA 1
ATOM 2262 C C . LYS A 1 289 ? 7.934 -2.254 7.483 1.00 98.00 289 LYS A C 1
ATOM 2264 O O . LYS A 1 289 ? 6.779 -2.384 7.880 1.00 98.00 289 LYS A O 1
ATOM 2269 N N . LYS A 1 290 ? 8.915 -1.776 8.261 1.00 94.31 290 LYS A N 1
ATOM 2270 C CA . LYS A 1 290 ? 8.712 -1.397 9.672 1.00 94.31 290 LYS A CA 1
ATOM 2271 C C . LYS A 1 290 ? 7.622 -0.338 9.829 1.00 94.31 290 LYS A C 1
ATOM 2273 O O . LYS A 1 290 ? 6.778 -0.464 10.711 1.00 94.31 290 LYS A O 1
ATOM 2278 N N . TYR A 1 291 ? 7.627 0.688 8.976 1.00 93.19 291 TYR A N 1
ATOM 2279 C CA . TYR A 1 291 ? 6.600 1.728 8.966 1.00 93.19 291 TYR A CA 1
ATOM 2280 C C . TYR A 1 291 ? 5.203 1.135 8.733 1.00 93.19 291 TYR A C 1
ATOM 2282 O O . TYR A 1 291 ? 4.272 1.451 9.477 1.00 93.19 291 TYR A O 1
ATOM 2290 N N . CYS A 1 292 ? 5.055 0.243 7.747 1.00 89.00 292 CYS A N 1
ATOM 2291 C CA . CYS A 1 292 ? 3.781 -0.416 7.460 1.00 89.00 292 CYS A CA 1
ATOM 2292 C C . CYS A 1 292 ? 3.302 -1.273 8.633 1.00 89.00 292 CYS A C 1
ATOM 2294 O O . CYS A 1 292 ? 2.144 -1.146 9.029 1.00 89.00 292 CYS A O 1
ATOM 2296 N N . ASP A 1 293 ? 4.190 -2.074 9.227 1.00 84.69 293 ASP A N 1
ATOM 2297 C CA . ASP A 1 293 ? 3.874 -2.929 10.375 1.00 84.69 293 ASP A CA 1
ATOM 2298 C C . ASP A 1 293 ? 3.412 -2.103 11.583 1.00 84.69 293 ASP A C 1
ATOM 2300 O O . ASP A 1 293 ? 2.384 -2.397 12.191 1.00 84.69 293 ASP A O 1
ATOM 2304 N N . GLN A 1 294 ? 4.124 -1.016 11.898 1.00 80.06 294 GLN A N 1
ATOM 2305 C CA . GLN A 1 294 ? 3.790 -0.122 13.013 1.00 80.06 294 GLN A CA 1
ATOM 2306 C C . GLN A 1 294 ? 2.450 0.599 12.829 1.00 80.06 294 GLN A C 1
ATOM 2308 O O . GLN A 1 294 ? 1.779 0.923 13.809 1.00 80.06 294 GLN A O 1
ATOM 2313 N N . LYS A 1 295 ? 2.077 0.903 11.583 1.00 79.69 295 LYS A N 1
ATOM 2314 C CA . LYS A 1 295 ? 0.881 1.689 11.246 1.00 79.69 295 LYS A CA 1
ATOM 2315 C C . LYS A 1 295 ? -0.297 0.837 10.769 1.00 79.69 295 LYS A C 1
ATOM 2317 O O . LYS A 1 295 ? -1.376 1.380 10.536 1.00 79.69 295 LYS A O 1
ATOM 2322 N N . GLY A 1 296 ? -0.107 -0.475 10.623 1.00 81.50 296 GLY A N 1
ATOM 2323 C CA . GLY A 1 296 ? -1.106 -1.379 10.056 1.00 81.50 296 GLY A CA 1
ATOM 2324 C C . GLY A 1 296 ? -1.441 -1.072 8.592 1.00 81.50 296 GLY A C 1
ATOM 2325 O O . GLY A 1 296 ? -2.577 -1.289 8.175 1.00 81.50 296 GLY A O 1
ATOM 2326 N N . ILE A 1 297 ? -0.485 -0.541 7.821 1.00 85.81 297 ILE A N 1
ATOM 2327 C CA . ILE A 1 297 ? -0.661 -0.238 6.391 1.00 85.81 297 ILE A CA 1
ATOM 2328 C C . ILE A 1 297 ? -0.465 -1.509 5.572 1.00 85.81 297 ILE A C 1
ATOM 2330 O O . ILE A 1 297 ? 0.373 -2.351 5.896 1.00 85.81 297 ILE A O 1
ATOM 2334 N N . ILE A 1 298 ? -1.224 -1.645 4.487 1.00 89.31 298 ILE A N 1
ATOM 2335 C CA . ILE A 1 298 ? -1.044 -2.748 3.546 1.00 89.31 298 ILE A CA 1
ATOM 2336 C C . ILE A 1 298 ? 0.239 -2.513 2.749 1.00 89.31 298 ILE A C 1
ATOM 2338 O O . ILE A 1 298 ? 0.408 -1.463 2.127 1.00 89.31 298 ILE A O 1
ATOM 2342 N N . LEU A 1 299 ? 1.118 -3.512 2.743 1.00 96.50 299 LEU A N 1
ATOM 2343 C CA . LEU A 1 299 ? 2.359 -3.503 1.982 1.00 96.50 299 LEU A CA 1
ATOM 2344 C C . LEU A 1 299 ? 2.306 -4.551 0.864 1.00 96.50 299 LEU A C 1
ATOM 2346 O O . LEU A 1 299 ? 2.053 -5.726 1.126 1.00 96.50 299 LEU A O 1
ATOM 2350 N N . ALA A 1 300 ? 2.617 -4.136 -0.361 1.00 98.38 300 ALA A N 1
ATOM 2351 C CA . ALA A 1 300 ? 2.987 -5.015 -1.461 1.00 98.38 300 ALA A CA 1
ATOM 2352 C C . ALA A 1 300 ? 4.513 -5.170 -1.501 1.00 98.38 300 ALA A C 1
ATOM 2354 O O . ALA A 1 300 ? 5.238 -4.239 -1.866 1.00 98.38 300 ALA A O 1
ATOM 2355 N N . ASP A 1 301 ? 5.017 -6.350 -1.129 1.00 98.38 301 ASP A N 1
ATOM 2356 C CA . ASP A 1 301 ? 6.457 -6.632 -1.126 1.00 98.38 301 ASP A CA 1
ATOM 2357 C C . ASP A 1 301 ? 6.990 -6.973 -2.526 1.00 98.38 301 ASP A C 1
ATOM 2359 O O . ASP A 1 301 ? 7.489 -8.067 -2.782 1.00 98.38 301 ASP A O 1
ATOM 2363 N N . ILE A 1 302 ? 6.887 -6.014 -3.446 1.00 98.88 302 ILE A N 1
ATOM 2364 C CA . ILE A 1 302 ? 7.359 -6.125 -4.831 1.00 98.88 302 ILE A CA 1
ATOM 2365 C C . ILE A 1 302 ? 8.808 -6.622 -4.879 1.00 98.88 302 ILE A C 1
ATOM 2367 O O . ILE A 1 302 ? 9.112 -7.545 -5.629 1.00 98.88 302 ILE A O 1
ATOM 2371 N N . ASN A 1 303 ? 9.698 -6.053 -4.063 1.00 98.62 303 ASN A N 1
ATOM 2372 C CA . ASN A 1 303 ? 11.096 -6.471 -3.984 1.00 98.62 303 ASN A CA 1
ATOM 2373 C C . ASN A 1 303 ? 11.234 -7.974 -3.699 1.00 98.62 303 ASN A C 1
ATOM 2375 O O . ASN A 1 303 ? 11.932 -8.670 -4.435 1.00 98.62 303 ASN A O 1
ATOM 2379 N N . GLY A 1 304 ? 10.519 -8.475 -2.684 1.00 98.56 304 GLY A N 1
ATOM 2380 C CA . GLY A 1 304 ? 10.495 -9.897 -2.342 1.00 98.56 304 GLY A CA 1
ATOM 2381 C C . GLY A 1 304 ? 9.974 -10.775 -3.481 1.00 98.56 304 GLY A C 1
ATOM 2382 O O . GLY A 1 304 ? 10.536 -11.833 -3.744 1.00 98.56 304 GLY A O 1
ATOM 2383 N N . TYR A 1 305 ? 8.967 -10.317 -4.229 1.00 98.75 305 TYR A N 1
ATOM 2384 C CA . TYR A 1 305 ? 8.437 -11.054 -5.382 1.00 98.75 305 TYR A CA 1
ATOM 2385 C C . TYR A 1 305 ? 9.449 -11.186 -6.529 1.00 98.75 305 TYR A C 1
ATOM 2387 O O . TYR A 1 305 ? 9.512 -12.238 -7.166 1.00 98.75 305 TYR A O 1
ATOM 2395 N N . PHE A 1 306 ? 10.274 -10.165 -6.783 1.00 98.75 306 PHE A N 1
ATOM 2396 C CA . PHE A 1 306 ? 11.358 -10.273 -7.770 1.00 98.75 306 PHE A CA 1
ATOM 2397 C C . PHE A 1 306 ? 12.408 -11.302 -7.355 1.00 98.75 306 PHE A C 1
ATOM 2399 O O . PHE A 1 306 ? 12.825 -12.115 -8.181 1.00 98.75 306 PHE A O 1
ATOM 2406 N N . TRP A 1 307 ? 12.824 -11.279 -6.089 1.00 98.38 307 TRP A N 1
ATOM 2407 C CA . TRP A 1 307 ? 13.790 -12.241 -5.564 1.00 98.38 307 TRP A CA 1
ATOM 2408 C C . TRP A 1 307 ? 13.241 -13.667 -5.580 1.00 98.38 307 TRP A C 1
ATOM 2410 O O . TRP A 1 307 ? 13.903 -14.564 -6.105 1.00 98.38 307 TRP A O 1
ATOM 2420 N N . ALA A 1 308 ? 11.988 -13.859 -5.167 1.00 98.56 308 ALA A N 1
ATOM 2421 C CA . ALA A 1 308 ? 11.314 -15.149 -5.247 1.00 98.56 308 ALA A CA 1
ATOM 2422 C C . ALA A 1 308 ? 11.228 -15.662 -6.697 1.00 98.56 308 ALA A C 1
ATOM 2424 O O . ALA A 1 308 ? 11.572 -16.813 -6.969 1.00 98.56 308 ALA A O 1
ATOM 2425 N N . ALA A 1 309 ? 10.856 -14.807 -7.657 1.00 98.38 309 ALA A N 1
ATOM 2426 C CA . ALA A 1 309 ? 10.824 -15.164 -9.079 1.00 98.38 309 ALA A CA 1
ATOM 2427 C C . ALA A 1 309 ? 12.218 -15.494 -9.647 1.00 98.38 309 ALA A C 1
ATOM 2429 O O . ALA A 1 309 ? 12.353 -16.306 -10.567 1.00 98.38 309 ALA A O 1
ATOM 2430 N N . ALA A 1 310 ? 13.269 -14.898 -9.081 1.00 98.19 310 ALA A N 1
ATOM 2431 C CA . ALA A 1 310 ? 14.658 -15.215 -9.382 1.00 98.19 310 ALA A CA 1
ATOM 2432 C C . ALA A 1 310 ? 15.185 -16.450 -8.625 1.00 98.19 310 ALA A C 1
ATOM 2434 O O . ALA A 1 310 ? 16.321 -16.842 -8.862 1.00 98.19 310 ALA A O 1
ATOM 2435 N N . ASN A 1 311 ? 14.389 -17.109 -7.774 1.00 97.69 311 ASN A N 1
ATOM 2436 C CA . ASN A 1 311 ? 14.835 -18.152 -6.836 1.00 97.69 311 ASN A CA 1
ATOM 2437 C C . ASN A 1 311 ? 15.962 -17.683 -5.900 1.00 97.69 311 ASN A C 1
ATOM 2439 O O . ASN A 1 311 ? 16.886 -18.444 -5.626 1.00 97.69 311 ASN A O 1
ATOM 2443 N N . GLU A 1 312 ? 15.912 -16.429 -5.451 1.00 97.12 312 GLU A N 1
ATOM 2444 C CA . GLU A 1 312 ? 16.940 -15.804 -4.604 1.00 97.12 312 GLU A CA 1
ATOM 2445 C C . GLU A 1 312 ? 18.340 -15.759 -5.256 1.00 97.12 312 GLU A C 1
ATOM 2447 O O . GLU A 1 312 ? 19.357 -15.576 -4.588 1.00 97.12 312 GLU A O 1
ATOM 2452 N N . GLU A 1 313 ? 18.418 -15.912 -6.582 1.00 97.19 313 GLU A N 1
ATOM 2453 C CA . GLU A 1 313 ? 19.668 -15.900 -7.342 1.00 97.19 313 GLU A CA 1
ATOM 2454 C C . GLU A 1 313 ? 19.824 -14.579 -8.116 1.00 97.19 313 GLU A C 1
ATOM 2456 O O . GLU A 1 313 ? 19.156 -14.335 -9.124 1.00 97.19 313 GLU A O 1
ATOM 2461 N N . GLU A 1 314 ? 20.751 -13.718 -7.679 1.00 94.88 314 GLU A N 1
ATOM 2462 C CA . GLU A 1 314 ? 20.963 -12.376 -8.255 1.00 94.88 314 GLU A CA 1
ATOM 2463 C C . GLU A 1 314 ? 21.264 -12.411 -9.763 1.00 94.88 314 GLU A C 1
ATOM 2465 O O . GLU A 1 314 ? 20.750 -11.601 -10.532 1.00 94.88 314 GLU A O 1
ATOM 2470 N N . ASN A 1 315 ? 22.021 -13.401 -10.236 1.00 96.19 315 ASN A N 1
ATOM 2471 C CA . ASN A 1 315 ? 22.331 -13.576 -11.659 1.00 96.19 315 ASN A CA 1
ATOM 2472 C C . ASN A 1 315 ? 21.101 -13.904 -12.529 1.00 96.19 315 ASN A C 1
ATOM 2474 O O . ASN A 1 315 ? 21.198 -13.822 -13.755 1.00 96.19 315 ASN A O 1
ATOM 2478 N N . LYS A 1 316 ? 19.956 -14.262 -11.933 1.00 97.88 316 LYS A N 1
ATOM 2479 C CA . LYS A 1 316 ? 18.686 -14.474 -12.641 1.00 97.88 316 LYS A CA 1
ATOM 2480 C C . LYS A 1 316 ? 17.821 -13.217 -12.707 1.00 97.88 316 LYS A C 1
ATOM 2482 O O . LYS A 1 316 ? 16.943 -13.171 -13.565 1.00 97.88 316 LYS A O 1
ATOM 2487 N N . LEU A 1 317 ? 18.068 -12.191 -11.888 1.00 97.94 317 LEU A N 1
ATOM 2488 C CA . LEU A 1 317 ? 17.309 -10.934 -11.924 1.00 97.94 317 LEU A CA 1
ATOM 2489 C C . LEU A 1 317 ? 17.331 -10.210 -13.283 1.00 97.94 317 LEU A C 1
ATOM 2491 O O . LEU A 1 317 ? 16.264 -9.745 -13.687 1.00 97.94 317 LEU A O 1
ATOM 2495 N N . PRO A 1 318 ? 18.456 -10.130 -14.034 1.00 98.31 318 PRO A N 1
ATOM 2496 C CA . PRO A 1 318 ? 18.523 -9.353 -15.276 1.00 98.31 318 PRO A CA 1
ATOM 2497 C C . PRO A 1 318 ? 17.443 -9.694 -16.310 1.00 98.31 318 PRO A C 1
ATOM 2499 O O . PRO A 1 318 ? 17.069 -8.842 -17.110 1.00 98.31 318 PRO A O 1
ATOM 2502 N N . GLN A 1 319 ? 16.899 -10.915 -16.286 1.00 98.12 319 GLN A N 1
ATOM 2503 C CA . GLN A 1 319 ? 15.853 -11.345 -17.218 1.00 98.12 319 GLN A CA 1
ATOM 2504 C C . GLN A 1 319 ? 14.519 -10.590 -17.057 1.00 98.12 319 GLN A C 1
ATOM 2506 O O . GLN A 1 319 ? 13.670 -10.674 -17.946 1.00 98.12 319 GLN A O 1
ATOM 2511 N N . PHE A 1 320 ? 14.314 -9.888 -15.939 1.00 98.62 320 PHE A N 1
ATOM 2512 C CA . PHE A 1 320 ? 13.086 -9.148 -15.626 1.00 98.62 320 PHE A CA 1
ATOM 2513 C C . PHE A 1 320 ? 13.184 -7.651 -15.936 1.00 98.62 320 PHE A C 1
ATOM 2515 O O . PHE A 1 320 ? 12.199 -6.930 -15.781 1.00 98.62 320 PHE A O 1
ATOM 2522 N N . PHE A 1 321 ? 14.340 -7.180 -16.410 1.00 98.38 321 PHE A N 1
ATOM 2523 C CA . PHE A 1 321 ? 14.594 -5.764 -16.656 1.00 98.38 321 PHE A CA 1
ATOM 2524 C C . PHE A 1 321 ? 14.651 -5.425 -18.144 1.00 98.38 321 PHE A C 1
ATOM 2526 O O . PHE A 1 321 ? 15.013 -6.248 -18.988 1.00 98.38 321 PHE A O 1
ATOM 2533 N N . TYR A 1 322 ? 14.259 -4.192 -18.450 1.00 97.81 322 TYR A N 1
ATOM 2534 C CA . TYR A 1 322 ? 14.470 -3.536 -19.735 1.00 97.81 322 TYR A CA 1
ATOM 2535 C C . TYR A 1 322 ? 15.796 -2.759 -19.737 1.00 97.81 322 TYR A C 1
ATOM 2537 O O . TYR A 1 322 ? 16.547 -2.823 -20.708 1.00 97.81 322 TYR A O 1
ATOM 2545 N N . ASP A 1 323 ? 16.105 -2.067 -18.635 1.00 95.88 323 ASP A N 1
ATOM 2546 C CA . ASP A 1 323 ? 17.352 -1.321 -18.441 1.00 95.88 323 ASP A CA 1
ATOM 2547 C C . ASP A 1 323 ? 17.940 -1.549 -17.031 1.00 95.88 323 ASP A C 1
ATOM 2549 O O . ASP A 1 323 ? 17.947 -2.678 -16.538 1.00 95.88 323 ASP A O 1
ATOM 2553 N N . SER A 1 324 ? 18.519 -0.523 -16.401 1.00 93.31 324 SER A N 1
ATOM 2554 C CA . SER A 1 324 ? 19.075 -0.606 -15.050 1.00 93.31 324 SER A CA 1
ATOM 2555 C C . SER A 1 324 ? 18.044 -0.640 -13.922 1.00 93.31 324 SER A C 1
ATOM 2557 O O . SER A 1 324 ? 18.370 -1.125 -12.841 1.00 93.31 324 SER A O 1
ATOM 2559 N N . GLU A 1 325 ? 16.844 -0.104 -14.134 1.00 93.62 325 GLU A N 1
ATOM 2560 C CA . GLU A 1 325 ? 15.841 0.105 -13.076 1.00 93.62 325 GLU A CA 1
ATOM 2561 C C . GLU A 1 325 ? 14.411 -0.206 -13.528 1.00 93.62 325 GLU A C 1
ATOM 2563 O O . GLU A 1 325 ? 13.580 -0.625 -12.725 1.00 93.62 325 GLU A O 1
ATOM 2568 N N . HIS A 1 326 ? 14.123 -0.070 -14.819 1.00 97.00 326 HIS A N 1
ATOM 2569 C CA . HIS A 1 326 ? 12.810 -0.331 -15.376 1.00 97.00 326 HIS A CA 1
ATOM 2570 C C . HIS A 1 326 ? 12.648 -1.805 -15.731 1.00 97.00 326 HIS A C 1
ATOM 2572 O O . HIS A 1 326 ? 13.496 -2.421 -16.388 1.00 97.00 326 HIS A O 1
ATOM 2578 N N . SER A 1 327 ? 11.515 -2.364 -15.318 1.00 97.94 327 SER A N 1
ATOM 2579 C CA . SER A 1 327 ? 11.127 -3.734 -15.637 1.00 97.94 327 SER A CA 1
ATOM 2580 C C . SER A 1 327 ? 10.779 -3.896 -17.118 1.00 97.94 327 SER A C 1
ATOM 2582 O O . SER A 1 327 ? 10.344 -2.956 -17.781 1.00 97.94 327 SER A O 1
ATOM 2584 N N . ASN A 1 328 ? 10.943 -5.109 -17.639 1.00 98.44 328 ASN A N 1
ATOM 2585 C CA . ASN A 1 328 ? 10.284 -5.526 -18.876 1.00 98.44 328 ASN A CA 1
ATOM 2586 C C . ASN A 1 328 ? 8.900 -6.124 -18.557 1.00 98.44 328 ASN A C 1
ATOM 2588 O O . ASN A 1 328 ? 8.487 -6.162 -17.397 1.00 98.44 328 ASN A O 1
ATOM 2592 N N . ASP A 1 329 ? 8.179 -6.616 -19.567 1.00 98.56 329 ASP A N 1
ATOM 2593 C CA . ASP A 1 329 ? 6.833 -7.182 -19.380 1.00 98.56 329 ASP A CA 1
ATOM 2594 C C . ASP A 1 329 ? 6.779 -8.284 -18.302 1.00 98.56 329 ASP A C 1
ATOM 2596 O O . ASP A 1 329 ? 5.858 -8.287 -17.490 1.00 98.56 329 ASP A O 1
ATOM 2600 N N . LYS A 1 330 ? 7.800 -9.152 -18.205 1.00 98.50 330 LYS A N 1
ATOM 2601 C CA . LYS A 1 330 ? 7.860 -10.196 -17.163 1.00 98.50 330 LYS A CA 1
ATOM 2602 C C . LYS A 1 330 ? 8.034 -9.606 -15.765 1.00 98.50 330 LYS A C 1
ATOM 2604 O O . LYS A 1 330 ? 7.415 -10.082 -14.821 1.00 98.50 330 LYS A O 1
ATOM 2609 N N . GLY A 1 331 ? 8.866 -8.573 -15.626 1.00 98.69 331 GLY A N 1
ATOM 2610 C CA . GLY A 1 331 ? 9.013 -7.860 -14.355 1.00 98.69 331 GLY A CA 1
ATOM 2611 C C . GLY A 1 331 ? 7.709 -7.177 -13.932 1.00 98.69 331 GLY A C 1
ATOM 2612 O O . GLY A 1 331 ? 7.315 -7.253 -12.772 1.00 98.69 331 GLY A O 1
ATOM 2613 N N . TYR A 1 332 ? 6.971 -6.595 -14.879 1.00 98.75 332 TYR A N 1
ATOM 2614 C CA . TYR A 1 332 ? 5.667 -5.995 -14.590 1.00 98.75 332 TYR A CA 1
ATOM 2615 C C . TYR A 1 332 ? 4.576 -7.016 -14.232 1.00 98.75 332 TYR A C 1
ATOM 2617 O O . TYR A 1 332 ? 3.692 -6.689 -13.440 1.00 98.75 332 TYR A O 1
ATOM 2625 N N . GLU A 1 333 ? 4.638 -8.246 -14.747 1.00 98.69 333 GLU A N 1
ATOM 2626 C CA . GLU A 1 333 ? 3.775 -9.351 -14.296 1.00 98.69 333 GLU A CA 1
ATOM 2627 C C . GLU A 1 333 ? 4.050 -9.723 -12.831 1.00 98.69 333 GLU A C 1
ATOM 2629 O O . GLU A 1 333 ? 3.113 -9.873 -12.048 1.00 98.69 333 GLU A O 1
ATOM 2634 N N . ILE A 1 334 ? 5.326 -9.783 -12.433 1.00 98.81 334 ILE A N 1
ATOM 2635 C CA . ILE A 1 334 ? 5.737 -10.024 -11.039 1.00 98.81 334 ILE A CA 1
ATOM 2636 C C . ILE A 1 334 ? 5.206 -8.916 -10.121 1.00 98.81 334 ILE A C 1
ATOM 2638 O O . ILE A 1 334 ? 4.618 -9.199 -9.076 1.00 98.81 334 ILE A O 1
ATOM 2642 N N . MET A 1 335 ? 5.362 -7.651 -10.524 1.00 98.81 335 MET A N 1
ATOM 2643 C CA . MET A 1 335 ? 4.815 -6.511 -9.782 1.00 98.81 335 MET A CA 1
ATOM 2644 C C . MET A 1 335 ? 3.296 -6.602 -9.623 1.00 98.81 335 MET A C 1
ATOM 2646 O O . MET A 1 335 ? 2.772 -6.329 -8.546 1.00 98.81 335 MET A O 1
ATOM 2650 N N . ALA A 1 336 ? 2.581 -6.966 -10.691 1.00 98.62 336 ALA A N 1
ATOM 2651 C CA . ALA A 1 336 ? 1.131 -7.094 -10.654 1.00 98.62 336 ALA A CA 1
ATOM 2652 C C . ALA A 1 336 ? 0.680 -8.162 -9.655 1.00 98.62 336 ALA A C 1
ATOM 2654 O O . ALA A 1 336 ? -0.257 -7.912 -8.900 1.00 98.62 336 ALA A O 1
ATOM 2655 N N . GLN A 1 337 ? 1.379 -9.300 -9.604 1.00 98.56 337 GLN A N 1
ATOM 2656 C CA . GLN A 1 337 ? 1.104 -10.348 -8.624 1.00 98.56 337 GLN A CA 1
ATOM 2657 C C . GLN A 1 337 ? 1.337 -9.855 -7.188 1.00 98.56 337 GLN A C 1
ATOM 2659 O O . GLN A 1 337 ? 0.480 -10.058 -6.334 1.00 98.56 337 GLN A O 1
ATOM 2664 N N . ALA A 1 338 ? 2.442 -9.146 -6.931 1.00 98.50 338 ALA A N 1
ATOM 2665 C CA . ALA A 1 338 ? 2.733 -8.590 -5.607 1.00 98.50 338 ALA A CA 1
ATOM 2666 C C . ALA A 1 338 ? 1.635 -7.623 -5.127 1.00 98.50 338 ALA A C 1
ATOM 2668 O O . ALA A 1 338 ? 1.202 -7.685 -3.976 1.00 98.50 338 ALA A O 1
ATOM 2669 N N . TRP A 1 339 ? 1.158 -6.745 -6.016 1.00 98.00 339 TRP A N 1
ATOM 2670 C CA . TRP A 1 339 ? 0.032 -5.858 -5.719 1.00 98.00 339 TRP A CA 1
ATOM 2671 C C . TRP A 1 339 ? -1.257 -6.629 -5.467 1.00 98.00 339 TRP A C 1
ATOM 2673 O O . TRP A 1 339 ? -1.955 -6.342 -4.498 1.00 98.00 339 TRP A O 1
ATOM 2683 N N . PHE A 1 340 ? -1.578 -7.589 -6.333 1.00 95.75 340 PHE A N 1
ATOM 2684 C CA . PHE A 1 340 ? -2.795 -8.381 -6.223 1.00 95.75 340 PHE A CA 1
ATOM 2685 C C . PHE A 1 340 ? -2.850 -9.133 -4.892 1.00 95.75 340 PHE A C 1
ATOM 2687 O O . PHE A 1 340 ? -3.824 -8.983 -4.157 1.00 95.75 340 PHE A O 1
ATOM 2694 N N . ASP A 1 341 ? -1.783 -9.850 -4.541 1.00 93.25 341 ASP A N 1
ATOM 2695 C CA . ASP A 1 341 ? -1.710 -10.625 -3.303 1.00 93.25 341 ASP A CA 1
ATOM 2696 C C . ASP A 1 341 ? -1.826 -9.728 -2.066 1.00 93.25 341 ASP A C 1
ATOM 2698 O O . ASP A 1 341 ? -2.564 -10.054 -1.138 1.00 93.25 341 ASP A O 1
ATOM 2702 N N . ALA A 1 342 ? -1.188 -8.554 -2.071 1.00 92.19 342 ALA A N 1
ATOM 2703 C CA . ALA A 1 342 ? -1.325 -7.583 -0.987 1.00 92.19 342 ALA A CA 1
ATOM 2704 C C . ALA A 1 342 ? -2.763 -7.062 -0.837 1.00 92.19 342 ALA A C 1
ATOM 2706 O O . ALA A 1 342 ? -3.258 -6.910 0.282 1.00 92.19 342 ALA A O 1
ATOM 2707 N N . ILE A 1 343 ? -3.442 -6.810 -1.960 1.00 88.75 343 ILE A N 1
ATOM 2708 C CA . ILE A 1 343 ? -4.831 -6.347 -1.983 1.00 88.75 343 ILE A CA 1
ATOM 2709 C C . ILE A 1 343 ? -5.769 -7.431 -1.443 1.00 88.75 343 ILE A C 1
ATOM 2711 O O . ILE A 1 343 ? -6.639 -7.118 -0.631 1.00 88.75 343 ILE A O 1
ATOM 2715 N N . ILE A 1 344 ? -5.606 -8.696 -1.848 1.00 83.38 344 ILE A N 1
ATOM 2716 C CA . ILE A 1 344 ? -6.524 -9.773 -1.445 1.00 83.38 344 ILE A CA 1
ATOM 2717 C C . ILE A 1 344 ? -6.220 -10.355 -0.058 1.00 83.38 344 ILE A C 1
ATOM 2719 O O . ILE A 1 344 ? -7.149 -10.774 0.620 1.00 83.38 344 ILE A O 1
ATOM 2723 N N . ALA A 1 345 ? -4.965 -10.352 0.407 1.00 72.06 345 ALA A N 1
ATOM 2724 C CA . ALA A 1 345 ? -4.577 -10.956 1.690 1.00 72.06 345 ALA A CA 1
ATOM 2725 C C . ALA A 1 345 ? -5.102 -10.198 2.922 1.00 72.06 345 ALA A C 1
ATOM 2727 O O . ALA A 1 345 ? -5.037 -10.700 4.045 1.00 72.06 345 ALA A O 1
ATOM 2728 N N . LYS A 1 346 ? -5.596 -8.972 2.732 1.00 53.38 346 LYS A N 1
ATOM 2729 C CA . LYS A 1 346 ? -6.215 -8.143 3.775 1.00 53.38 346 LYS A CA 1
ATOM 2730 C C . LYS A 1 346 ? -7.744 -8.072 3.646 1.00 53.38 346 LYS A C 1
ATOM 2732 O O . LYS A 1 346 ? -8.345 -7.217 4.299 1.00 53.38 346 LYS A O 1
ATOM 2737 N N . ASN A 1 347 ? -8.344 -8.946 2.828 1.00 40.03 347 ASN A N 1
ATOM 2738 C CA . ASN A 1 347 ? -9.795 -9.104 2.678 1.00 40.03 347 ASN A CA 1
ATOM 2739 C C . ASN A 1 347 ? -10.362 -10.324 3.380 1.00 40.03 347 ASN A C 1
ATOM 2741 O O . ASN A 1 347 ? -9.678 -11.370 3.403 1.00 40.03 347 ASN A O 1
#

Secondary structure (DSSP, 8-state):
-----------------------------------PPPP--PPPPPEEESPTTEEE-SSSPPEEEEPPPPPTT--EEEEEEEE-TT-SS-SEEEEEEEP-SSSEEEE---SPPPTTEEEEEEEEEEETTS-BPPPPP-EEEEE--GGG-S-TTEEEEESTTTTTTTSTTTTSSS-THHHHHHHHHHHHHS---EEEEE-TT--HHHHHHHHHHHHHHH--SEEEEE--TTGGGSTTS-HHHHHHHHHHHHHHHHHTT-EEEEEPPPPP-TTSTTTTHHHHHHHHHHHHHHHHHHHT-EEE-HHHHHHHHTTT-GGGGGGGBSSSS-B-HHHHHHHHHHHHHHHHTT-

Nearest PDB structures (foldseek):
  4hf7-assembly1_A-2  TM=7.964E-01  e=1.263E-09  Bacteroides thetaiotaomicron VPI-5482
  3hp4-assembly1_A  TM=7.605E-01  e=9.797E-09  Pseudoalteromonas sp. 643A
  1jrl-assembly1_A  TM=7.632E-01  e=7.596E-08  Escherichia coli
  1j00-assembly1_A  TM=7.555E-01  e=1.158E-07  Escherichia coli
  5tid-assembly1_A  TM=7.398E-01  e=1.158E-07  Escherichia coli

Sequence (347 aa):
MKQNYFINIFCIITISLTIIPLMGCGGGSSNTNNNKPPEIILPVPDAYSPSNGANTIYNPPPLLIYSIEKPDGIDVVYDFELYGSDSETPIAVISDLPENDSPYILWNPDITLPLRSICHWRARAAVLNGIKSPWMQKISFYLFDYRRNIPERCVAFGDSITGGYGSSTFGKDLPGYQKYLKTMLIDFYGYSEIITKWIPGGYTIDGATIMESVLINYKPSMILILFGTHDTVIAQVEIQDMINNINTMVTEAFARGTLPVLGTIPPVNPASQHYKRQAIIGEFNTELKKYCDQKGIILADINGYFWAAANEEENKLPQFFYDSEHSNDKGYEIMAQAWFDAIIAKN

pLDDT: mean 84.9, std 19.66, range [28.88, 98.88]

Radius of gyration: 30.06 Å; Cα contacts (8 Å, |Δi|>4): 639; chains: 1; bounding box: 51×72×106 Å

InterPro domains:
  IPR013830 SGNH hydrolase-type esterase domain [PF13472] (156-334)
  IPR036514 SGNH hydrolase superfamily [G3DSA:3.40.50.1110] (143-344)
  IPR051532 Diverse Ester Hydrolysis Enzymes [PTHR30383] (73-345)

Solvent-accessible surface area (backbone atoms only — not comparable to full-atom values): 19487 Å² total; per-residue (Å²): 137,84,90,90,80,90,87,87,84,87,85,85,86,86,82,86,87,85,88,85,82,91,88,86,92,84,84,88,78,93,72,83,70,82,77,67,73,84,78,84,76,58,65,58,40,50,71,63,31,70,39,72,73,29,78,42,67,52,74,49,55,64,42,30,27,40,58,69,91,68,64,90,95,58,66,56,19,31,33,40,39,33,23,51,64,93,45,91,59,65,78,45,74,52,66,70,43,67,72,67,100,51,73,54,47,78,46,74,66,95,54,82,65,72,60,71,30,52,30,33,36,36,39,22,34,26,34,74,99,57,64,63,24,58,68,32,73,76,33,34,31,38,29,47,47,63,94,54,67,53,40,61,35,23,32,43,36,26,15,39,65,58,44,4,44,57,21,96,32,43,90,48,85,51,15,32,27,50,47,52,30,44,50,57,40,25,75,72,67,72,48,51,37,74,43,72,44,58,34,82,77,30,34,29,60,55,53,34,72,45,36,63,61,53,44,71,74,65,63,33,45,25,35,40,41,39,53,40,69,48,39,66,72,45,98,78,62,53,61,67,56,45,51,50,23,50,48,49,37,46,51,53,28,53,79,69,68,18,45,55,32,40,39,37,55,61,68,46,19,59,87,33,98,55,34,75,45,44,55,59,49,50,54,43,39,51,54,50,49,52,52,24,67,76,68,72,45,46,57,16,54,26,29,58,40,51,37,58,75,28,71,72,37,68,90,50,44,46,80,29,36,60,53,48,68,31,33,17,58,66,30,20,48,44,42,15,50,23,46,47,51,38,61,54,75,78,102

Foldseek 3Di:
DDDDDDDDDDDDDDDDDDDDDDDDDDDDDPDPPPCPDPDDAFDWWAWDPPFFAAEDADFVDKTKTFDGDHDPPFWKFKKKFKFWAPDPHGPFIDTRHGDDPDRMRIDDTPDGYDAQTKMWMWMWMDGVVGDTHDIDPTGIYHHHDPVPLLQLDEEEEEEVLLCQPQEPQRPHQQHFLRVVLQVLSCVVVVHHDYGYDYDYLDALQNCLVCLLVVCVVRVTQEYEYDHDPNVLVDPPRDLVNSVVSVVSNCVSCVVSNHAYEYEQQAQWQCPAPCNVSRVVSVVSSVVVVVSCVVRVHQYQDLNVLLCVVQVVDSVSSNVQPSHGRHGYNNSSNSSSVSVNCSSPVSD

Organism: NCBI:txid1817878

Mean predicted aligned error: 14.88 Å